Protein AF-C8P8J5-F1 (afdb_monomer_lite)

Foldseek 3Di:
DDPDDQADPVQRHGDDQPDQADPPPGDGDPDDDHDPDDDDDDDDDDPPVVVVVVVVVVVVVVVVPPDDDDDDDYDDDDDDDDDDDDDDDDDDDDDDDDDDDLDQDDPPPDPLLLVLLVLVLCCVVVPPPSVPDDDLAKEKDFPPPPPQVLQVCCPVVQVATKIWIDHPPDPDDDTWIWHAHSVQKIWGWDCDRDSVVGIGTGDIGHSRVSSVVCSVVVNSVSSVSSSVNYHD

Sequence (232 aa):
MVGPVKFCPNCGAKRRPGSRICAKCGYQFKNYKPAPAAKKSGKKKAMAIVIAVIAVCGLTFAFIKHHQDSSNPAIATSSSSQSTGNSDTDSSATPSANTSATAKLSPGESPKLDAASVIEYARTTGLAGWSSLSGTDFVVGIGKAAGDPTLGKLSDEGQGTAYKVAAASQTGPTPLVYTLDSDGTVNIYRISGDASAGVTPLKRIPKTAIANYLNQHGDADKVRQIGIKLEE

Structure (mmCIF, N/CA/C/O backbone):
data_AF-C8P8J5-F1
#
_entry.id   AF-C8P8J5-F1
#
loop_
_atom_site.group_PDB
_atom_site.id
_atom_site.type_symbol
_atom_site.label_atom_id
_atom_site.label_alt_id
_atom_site.label_comp_id
_atom_site.label_asym_id
_atom_site.label_entity_id
_atom_site.label_seq_id
_atom_site.pdbx_PDB_ins_code
_atom_site.Cartn_x
_atom_site.Cartn_y
_atom_site.Cartn_z
_atom_site.occupancy
_atom_site.B_iso_or_equiv
_atom_site.auth_seq_id
_atom_site.auth_comp_id
_atom_site.auth_asym_id
_atom_site.auth_atom_id
_atom_site.pdbx_PDB_model_num
ATOM 1 N N . MET A 1 1 ? -4.233 9.102 -31.289 1.00 29.75 1 MET A N 1
ATOM 2 C CA . MET A 1 1 ? -4.563 7.703 -31.650 1.00 29.75 1 MET A CA 1
ATOM 3 C C . MET A 1 1 ? -4.424 6.855 -30.392 1.00 29.75 1 MET A C 1
ATOM 5 O O . MET A 1 1 ? -3.338 6.816 -29.835 1.00 29.75 1 MET A O 1
ATOM 9 N N . VAL A 1 2 ? -5.513 6.272 -29.882 1.00 41.25 2 VAL A N 1
ATOM 10 C CA . VAL A 1 2 ? -5.505 5.493 -28.628 1.00 41.25 2 VAL A CA 1
ATOM 11 C C . VAL A 1 2 ? -5.092 4.057 -28.954 1.00 41.25 2 VAL A C 1
ATOM 13 O O . VAL A 1 2 ? -5.736 3.407 -29.777 1.00 41.25 2 VAL A O 1
ATOM 16 N N . GLY A 1 3 ? -3.988 3.582 -28.372 1.00 47.59 3 GLY A N 1
ATOM 17 C CA . GLY A 1 3 ? -3.480 2.224 -28.588 1.00 47.59 3 GLY A CA 1
ATOM 18 C C . GLY A 1 3 ? -4.475 1.135 -28.151 1.00 47.59 3 GLY A C 1
ATOM 19 O O . GLY A 1 3 ? -5.443 1.421 -27.442 1.00 47.59 3 GLY A O 1
ATOM 20 N N . PRO A 1 4 ? -4.277 -0.132 -28.562 1.00 58.59 4 PRO A N 1
ATOM 21 C CA . PRO A 1 4 ? -5.190 -1.217 -28.222 1.00 58.59 4 PRO A CA 1
ATOM 22 C C . PRO A 1 4 ? -5.240 -1.422 -26.702 1.00 58.59 4 PRO A C 1
ATOM 24 O O . PRO A 1 4 ? -4.308 -1.953 -26.099 1.00 58.59 4 PRO A O 1
ATOM 27 N N . VAL A 1 5 ? -6.353 -1.014 -26.087 1.00 62.19 5 VAL A N 1
ATOM 28 C CA . VAL A 1 5 ? -6.603 -1.198 -24.653 1.00 62.19 5 VAL A CA 1
ATOM 29 C C . VAL A 1 5 ? -6.608 -2.693 -24.311 1.00 62.19 5 VAL A C 1
ATOM 31 O O . VAL A 1 5 ? -7.421 -3.470 -24.826 1.00 62.19 5 VAL A O 1
ATOM 34 N N . LYS A 1 6 ? -5.648 -3.112 -23.472 1.00 76.25 6 LYS A N 1
ATOM 35 C CA . LYS A 1 6 ? -5.487 -4.505 -23.009 1.00 76.25 6 LYS A CA 1
ATOM 36 C C . LYS A 1 6 ? -6.504 -4.898 -21.928 1.00 76.25 6 LYS A C 1
ATOM 38 O O . LYS A 1 6 ? -6.698 -6.088 -21.686 1.00 76.25 6 LYS A O 1
ATOM 43 N N . PHE A 1 7 ? -7.172 -3.924 -21.316 1.00 83.31 7 PHE A N 1
ATOM 44 C CA . PHE A 1 7 ? -8.135 -4.109 -20.230 1.00 83.31 7 PHE A CA 1
ATOM 45 C C . PHE A 1 7 ? -9.449 -3.383 -20.536 1.00 83.31 7 PHE A C 1
ATOM 47 O O . PHE A 1 7 ? -9.484 -2.429 -21.313 1.00 83.31 7 PHE A O 1
ATOM 54 N N . CYS A 1 8 ? -10.547 -3.881 -19.969 1.00 84.38 8 CYS A N 1
ATOM 55 C CA . CYS A 1 8 ? -11.876 -3.315 -20.143 1.00 84.38 8 CYS A CA 1
ATOM 56 C C . CYS A 1 8 ? -12.004 -1.996 -19.364 1.00 84.38 8 CYS A C 1
ATOM 58 O O . CYS A 1 8 ? -11.880 -2.031 -18.143 1.00 84.38 8 CYS A O 1
ATOM 60 N N . PRO A 1 9 ? -12.340 -0.862 -20.005 1.00 81.44 9 PRO A N 1
ATOM 61 C CA . PRO A 1 9 ? -12.433 0.427 -19.316 1.00 81.44 9 PRO A CA 1
ATOM 62 C C . PRO A 1 9 ? -13.588 0.480 -18.309 1.00 81.44 9 PRO A C 1
ATOM 64 O O . PRO A 1 9 ? -13.550 1.273 -17.384 1.00 81.44 9 PRO A O 1
ATOM 67 N N . ASN A 1 10 ? -14.599 -0.379 -18.471 1.00 80.06 10 ASN A N 1
ATOM 68 C CA . ASN A 1 10 ? -15.775 -0.389 -17.602 1.00 80.06 10 ASN A CA 1
ATOM 69 C C . ASN A 1 10 ? -15.631 -1.266 -16.344 1.00 80.06 10 ASN A C 1
ATOM 71 O O . ASN A 1 10 ? -16.394 -1.116 -15.406 1.00 80.06 10 ASN A O 1
ATOM 75 N N . CYS A 1 11 ? -14.720 -2.246 -16.327 1.00 81.69 11 CYS A N 1
ATOM 76 C CA . CYS A 1 11 ? -14.611 -3.174 -15.183 1.00 81.69 11 CYS A CA 1
ATOM 77 C C . CYS A 1 11 ? -13.186 -3.637 -14.867 1.00 81.69 11 CYS A C 1
ATOM 79 O O . CYS A 1 11 ? -13.002 -4.544 -14.063 1.00 81.69 11 CYS A O 1
ATOM 81 N N . GLY A 1 12 ? -12.173 -3.120 -15.565 1.00 82.12 12 GLY A N 1
ATOM 82 C CA . GLY A 1 12 ? -10.772 -3.505 -15.378 1.00 82.12 12 GLY A CA 1
ATOM 83 C C . GLY A 1 12 ? -10.404 -4.910 -15.868 1.00 82.12 12 GLY A C 1
ATOM 84 O O . GLY A 1 12 ? -9.224 -5.229 -15.965 1.00 82.12 12 GLY A O 1
ATOM 85 N N . ALA A 1 13 ? -11.369 -5.759 -16.242 1.00 83.19 13 ALA A N 1
ATOM 86 C CA . ALA A 1 13 ? -11.078 -7.128 -16.660 1.00 83.19 13 ALA A CA 1
ATOM 87 C C . ALA A 1 13 ? -10.163 -7.186 -17.893 1.00 83.19 13 ALA A C 1
ATOM 89 O O . ALA A 1 13 ? -10.350 -6.452 -18.869 1.00 83.19 13 ALA A O 1
ATOM 90 N N . LYS A 1 14 ? -9.200 -8.114 -17.880 1.00 84.00 14 LYS A N 1
ATOM 91 C CA . LYS A 1 14 ? -8.294 -8.347 -19.010 1.00 84.00 14 LYS A CA 1
ATOM 92 C C . LYS A 1 14 ? -9.084 -8.697 -20.268 1.00 84.00 14 LYS A C 1
ATOM 94 O O . LYS A 1 14 ? -9.884 -9.635 -20.285 1.00 84.00 14 LYS A O 1
ATOM 99 N N . ARG A 1 15 ? -8.837 -7.953 -21.344 1.00 84.06 15 ARG A N 1
ATOM 100 C CA . ARG A 1 15 ? -9.497 -8.164 -22.629 1.00 84.06 15 ARG A CA 1
ATOM 101 C C . ARG A 1 15 ? -8.927 -9.418 -23.287 1.00 84.06 15 ARG A C 1
ATOM 103 O O . ARG A 1 15 ? -7.713 -9.556 -23.438 1.00 84.06 15 ARG A O 1
ATOM 110 N N . ARG A 1 16 ? -9.801 -10.324 -23.736 1.00 78.81 16 ARG A N 1
ATOM 111 C CA . ARG A 1 16 ? -9.377 -11.434 -24.602 1.00 78.81 16 ARG A CA 1
ATOM 112 C C . ARG A 1 16 ? -8.900 -10.851 -25.940 1.00 78.81 16 ARG A C 1
ATOM 114 O O . ARG A 1 16 ? -9.647 -10.050 -26.516 1.00 78.81 16 ARG A O 1
ATOM 121 N N . PRO A 1 17 ? -7.708 -11.210 -26.451 1.00 77.31 17 PRO A N 1
ATOM 122 C CA . PRO A 1 17 ? -7.258 -10.761 -27.767 1.00 77.31 17 PRO A CA 1
ATOM 123 C C . PRO A 1 17 ? -8.342 -11.036 -28.819 1.00 77.31 17 PRO A C 1
ATOM 125 O O . PRO A 1 17 ? -8.874 -12.139 -28.870 1.00 77.31 17 PRO A O 1
ATOM 128 N N . GLY A 1 18 ? -8.741 -10.025 -29.595 1.00 73.00 18 GLY A N 1
ATOM 129 C CA . GLY A 1 18 ? -9.809 -10.169 -30.597 1.00 73.00 18 GLY A CA 1
ATOM 130 C C . GLY A 1 18 ? -11.249 -9.987 -30.103 1.00 73.00 18 GLY A C 1
ATOM 131 O O . GLY A 1 18 ? -12.146 -9.851 -30.929 1.00 73.00 18 GLY A O 1
ATOM 132 N N . SER A 1 19 ? -11.510 -9.930 -28.791 1.00 78.50 19 SER A N 1
ATOM 133 C CA . SER A 1 19 ? -12.889 -9.812 -28.282 1.00 78.50 19 SER A CA 1
ATOM 134 C C . SER A 1 19 ? -13.500 -8.430 -28.537 1.00 78.50 19 SER A C 1
ATOM 136 O O . SER A 1 19 ? -12.882 -7.405 -28.240 1.00 78.50 19 SER A O 1
ATOM 138 N N . ARG A 1 20 ? -14.727 -8.395 -29.076 1.00 85.06 20 ARG A N 1
ATOM 139 C CA . ARG A 1 20 ? -15.529 -7.165 -29.259 1.00 85.06 20 ARG A CA 1
ATOM 140 C C . ARG A 1 20 ? -16.322 -6.777 -28.011 1.00 85.06 20 ARG A C 1
ATOM 142 O O . ARG A 1 20 ? -16.718 -5.625 -27.889 1.00 85.06 20 ARG A O 1
ATOM 149 N N . ILE A 1 21 ? -16.510 -7.716 -27.086 1.00 89.12 21 ILE A N 1
ATOM 150 C CA . ILE A 1 21 ? -17.306 -7.543 -25.870 1.00 89.12 21 ILE A CA 1
ATOM 151 C C . ILE A 1 21 ? -16.519 -8.088 -24.675 1.00 89.12 21 ILE A C 1
ATOM 153 O O . ILE A 1 21 ? -15.827 -9.104 -24.788 1.00 89.12 21 ILE A O 1
ATOM 157 N N . CYS A 1 22 ? -16.592 -7.407 -23.536 1.00 87.62 22 CYS A N 1
ATOM 158 C CA . CYS A 1 22 ? -15.983 -7.861 -22.296 1.00 87.62 22 CYS A CA 1
ATOM 159 C C . CYS A 1 22 ? -16.753 -9.053 -21.709 1.00 87.62 22 CYS A C 1
ATOM 161 O O . CYS A 1 22 ? -17.936 -8.940 -21.403 1.00 87.62 22 CYS A O 1
ATOM 163 N N . ALA A 1 23 ? -16.061 -10.168 -21.466 1.00 87.56 23 ALA A N 1
ATOM 164 C CA . ALA A 1 23 ? -16.651 -11.388 -20.903 1.00 87.56 23 ALA A CA 1
ATOM 165 C C . ALA A 1 23 ? -17.064 -11.269 -19.422 1.00 87.56 23 ALA A C 1
ATOM 167 O O . ALA A 1 23 ? -17.677 -12.186 -18.890 1.00 87.56 23 ALA A O 1
ATOM 168 N N . LYS A 1 24 ? -16.683 -10.177 -18.746 1.00 88.44 24 LYS A N 1
ATOM 169 C CA . LYS A 1 24 ? -17.000 -9.932 -17.332 1.00 88.44 24 LYS A CA 1
ATOM 170 C C . LYS A 1 24 ? -18.186 -8.991 -17.131 1.00 88.44 24 LYS A C 1
ATOM 172 O O . LYS A 1 24 ? -18.983 -9.244 -16.244 1.00 88.44 24 LYS A O 1
ATOM 177 N N . CYS A 1 25 ? -18.301 -7.925 -17.927 1.00 88.81 25 CYS A N 1
ATOM 178 C CA . CYS A 1 25 ? -19.332 -6.895 -17.723 1.00 88.81 25 CYS A CA 1
ATOM 179 C C . CYS A 1 25 ? -20.149 -6.537 -18.974 1.00 88.81 25 CYS A C 1
ATOM 181 O O . CYS A 1 25 ? -20.926 -5.592 -18.938 1.00 88.81 25 CYS A O 1
ATOM 183 N N . GLY A 1 26 ? -19.938 -7.213 -20.109 1.00 88.88 26 GLY A N 1
ATOM 184 C CA . GLY A 1 26 ? -20.708 -6.961 -21.334 1.00 88.88 26 GLY A CA 1
ATOM 185 C C . GLY A 1 26 ? -20.354 -5.674 -22.093 1.00 88.88 26 GLY A C 1
ATOM 186 O O . GLY A 1 26 ? -20.985 -5.364 -23.099 1.00 88.88 26 GLY A O 1
ATOM 187 N N . TYR A 1 27 ? -19.329 -4.927 -21.667 1.00 87.25 27 TYR A N 1
ATOM 188 C CA . TYR A 1 27 ? -18.907 -3.696 -22.347 1.00 87.25 27 TYR A CA 1
ATOM 189 C C . TYR A 1 27 ? -18.462 -3.945 -23.799 1.00 87.25 27 TYR A C 1
ATOM 191 O O . TYR A 1 27 ? -17.629 -4.822 -24.041 1.00 87.25 27 TYR A O 1
ATOM 199 N N . GLN A 1 28 ? -18.965 -3.147 -24.749 1.00 90.31 28 GLN A N 1
ATOM 200 C CA . GLN A 1 28 ? -18.659 -3.270 -26.180 1.00 90.31 28 GLN A CA 1
ATOM 201 C C . GLN A 1 28 ? -17.523 -2.329 -26.616 1.00 90.31 28 GLN A C 1
ATOM 203 O O . GLN A 1 28 ? -17.614 -1.108 -26.493 1.00 90.31 28 GLN A O 1
ATOM 208 N N . PHE A 1 29 ? -16.459 -2.888 -27.190 1.00 84.88 29 PHE A N 1
ATOM 209 C CA . PHE A 1 29 ? -15.308 -2.132 -27.684 1.00 84.88 29 PHE A CA 1
ATOM 210 C C . PHE A 1 29 ? -15.598 -1.570 -29.087 1.00 84.88 29 PHE A C 1
ATOM 212 O O . PHE A 1 29 ? -15.416 -2.266 -30.084 1.00 84.88 29 PHE A O 1
ATOM 219 N N . LYS A 1 30 ? -16.028 -0.303 -29.175 1.00 71.94 30 LYS A N 1
ATOM 220 C CA . LYS A 1 30 ? -16.521 0.313 -30.426 1.00 71.94 30 LYS A CA 1
ATOM 221 C C . LYS A 1 30 ? -15.467 0.559 -31.528 1.00 71.94 30 LYS A C 1
ATOM 223 O O . LYS A 1 30 ? -15.856 0.817 -32.654 1.00 71.94 30 LYS A O 1
ATOM 228 N N . ASN A 1 31 ? -14.161 0.409 -31.263 1.00 64.94 31 ASN A N 1
ATOM 229 C CA . ASN A 1 31 ? -13.083 0.766 -32.211 1.00 64.94 31 ASN A CA 1
ATOM 230 C C . ASN A 1 31 ? -11.966 -0.294 -32.315 1.00 64.94 31 ASN A C 1
ATOM 232 O O . ASN A 1 31 ? -10.797 -0.012 -32.046 1.00 64.94 31 ASN A O 1
ATOM 236 N N . TYR A 1 32 ? -12.294 -1.539 -32.668 1.00 57.72 32 TYR A N 1
ATOM 237 C CA . TYR A 1 32 ? -11.271 -2.581 -32.822 1.00 57.72 32 TYR A CA 1
ATOM 238 C C . TYR A 1 32 ? -10.747 -2.698 -34.261 1.00 57.72 32 TYR A C 1
ATOM 240 O O . TYR A 1 32 ? -11.427 -3.256 -35.118 1.00 57.72 32 TYR A O 1
ATOM 248 N N . LYS A 1 33 ? -9.496 -2.273 -34.496 1.00 52.81 33 LYS A N 1
ATOM 249 C CA . LYS A 1 33 ? -8.665 -2.814 -35.586 1.00 52.81 33 LYS A CA 1
ATOM 250 C C . LYS A 1 33 ? -7.917 -4.050 -35.062 1.00 52.81 33 LYS A C 1
ATOM 252 O O . LYS A 1 33 ? -7.179 -3.914 -34.082 1.00 52.81 33 LYS A O 1
ATOM 257 N N . PRO A 1 34 ? -8.095 -5.246 -35.650 1.00 54.06 34 PRO A N 1
ATOM 258 C CA . PRO A 1 34 ? -7.318 -6.411 -35.255 1.00 54.06 34 PRO A CA 1
ATOM 259 C C . PRO A 1 34 ? -5.830 -6.186 -35.522 1.00 54.06 34 PRO A C 1
ATOM 261 O O . PRO A 1 34 ? -5.435 -5.844 -36.632 1.00 54.06 34 PRO A O 1
ATOM 264 N N . ALA A 1 35 ? -5.008 -6.360 -34.485 1.00 53.81 35 ALA A N 1
ATOM 265 C CA . ALA A 1 35 ? -3.560 -6.412 -34.640 1.00 53.81 35 ALA A CA 1
ATOM 266 C C . ALA A 1 35 ? -3.177 -7.756 -35.291 1.00 53.81 35 ALA A C 1
ATOM 268 O O . ALA A 1 35 ? -3.746 -8.785 -34.907 1.00 53.81 35 ALA A O 1
ATOM 269 N N . PRO A 1 36 ? -2.243 -7.771 -36.259 1.00 51.59 36 PRO A N 1
ATOM 270 C CA . PRO A 1 36 ? -1.846 -8.990 -36.953 1.00 51.59 36 PRO A CA 1
ATOM 271 C C . PRO A 1 36 ? -1.241 -10.002 -35.971 1.00 51.59 36 PRO A C 1
ATOM 273 O O . PRO A 1 36 ? -0.483 -9.647 -35.068 1.00 51.59 36 PRO A O 1
ATOM 276 N N . ALA A 1 37 ? -1.616 -11.271 -36.132 1.00 54.25 37 ALA A N 1
ATOM 277 C CA . ALA A 1 37 ? -1.217 -12.367 -35.258 1.00 54.25 37 ALA A CA 1
ATOM 278 C C . ALA A 1 37 ? 0.316 -12.511 -35.197 1.00 54.25 37 ALA A C 1
ATOM 280 O O . ALA A 1 37 ? 0.963 -12.845 -36.190 1.00 54.25 37 ALA A O 1
ATOM 281 N N . ALA A 1 38 ? 0.904 -12.281 -34.020 1.00 54.66 38 ALA A N 1
ATOM 282 C CA . ALA A 1 38 ? 2.328 -12.492 -33.790 1.00 54.66 38 ALA A CA 1
ATOM 283 C C . ALA A 1 38 ? 2.645 -13.999 -33.763 1.00 54.66 38 ALA A C 1
ATOM 285 O O . ALA A 1 38 ? 2.142 -14.746 -32.919 1.00 54.66 38 ALA A O 1
ATOM 286 N N . LYS A 1 39 ? 3.484 -14.441 -34.706 1.00 47.62 39 LYS A N 1
ATOM 287 C CA . LYS A 1 39 ? 4.015 -15.807 -34.793 1.00 47.62 39 LYS A CA 1
ATOM 288 C C . LYS A 1 39 ? 4.901 -16.108 -33.575 1.00 47.62 39 LYS A C 1
ATOM 290 O O . LYS A 1 39 ? 5.816 -15.350 -33.268 1.00 47.62 39 LYS A O 1
ATOM 295 N N . LYS A 1 40 ? 4.651 -17.241 -32.909 1.00 46.41 40 LYS A N 1
ATOM 296 C CA . LYS A 1 40 ? 5.518 -17.816 -31.865 1.00 46.41 40 LYS A CA 1
ATOM 297 C C . LYS A 1 40 ? 6.886 -18.176 -32.464 1.00 46.41 40 LYS A C 1
ATOM 299 O O . LYS A 1 40 ? 6.953 -19.076 -33.296 1.00 46.41 40 LYS A O 1
ATOM 304 N N . SER A 1 41 ? 7.962 -17.529 -32.020 1.00 45.69 41 SER A N 1
ATOM 305 C CA . SER A 1 41 ? 9.343 -17.971 -32.259 1.00 45.69 41 SER A CA 1
ATOM 306 C C . SER A 1 41 ? 9.804 -18.907 -31.129 1.00 45.69 41 SER A C 1
ATOM 308 O O . SER A 1 41 ? 9.427 -18.753 -29.967 1.00 45.69 41 SER A O 1
ATOM 310 N N . GLY A 1 42 ? 10.515 -19.973 -31.505 1.00 40.12 42 GLY A N 1
ATOM 311 C CA . GLY A 1 42 ? 10.677 -21.197 -30.720 1.00 40.12 42 GLY A CA 1
ATOM 312 C C . GLY A 1 42 ? 11.762 -21.184 -29.638 1.00 40.12 42 GLY A C 1
ATOM 313 O O . GLY A 1 42 ? 12.833 -20.604 -29.790 1.00 40.12 42 GLY A O 1
ATOM 314 N N . LYS A 1 43 ? 11.487 -21.937 -28.565 1.00 50.97 43 LYS A N 1
ATOM 315 C CA . LYS A 1 43 ? 12.446 -22.400 -27.552 1.00 50.97 43 LYS A CA 1
ATOM 316 C C . LYS A 1 43 ? 13.372 -23.463 -28.153 1.00 50.97 43 LYS A C 1
ATOM 318 O O . LYS A 1 43 ? 12.906 -24.560 -28.443 1.00 50.97 43 LYS A O 1
ATOM 323 N N . LYS A 1 44 ? 14.672 -23.182 -28.264 1.00 45.88 44 LYS A N 1
ATOM 324 C CA . LYS A 1 44 ? 15.730 -24.196 -28.441 1.00 45.88 44 LYS A CA 1
ATOM 325 C C . LYS A 1 44 ? 17.067 -23.707 -27.869 1.00 45.88 44 LYS A C 1
ATOM 327 O O . LYS A 1 44 ? 17.941 -23.428 -28.665 1.00 45.88 44 LYS A O 1
ATOM 332 N N . LYS A 1 45 ? 17.221 -23.577 -26.541 1.00 42.56 45 LYS A N 1
ATOM 333 C CA . LYS A 1 45 ? 18.506 -23.639 -25.783 1.00 42.56 45 LYS A CA 1
ATOM 334 C C . LYS A 1 45 ? 18.205 -23.765 -24.276 1.00 42.56 45 LYS A C 1
ATOM 336 O O . LYS A 1 45 ? 18.399 -22.829 -23.517 1.00 42.56 45 LYS A O 1
ATOM 341 N N . ALA A 1 46 ? 17.640 -24.895 -23.851 1.00 44.00 46 ALA A N 1
ATOM 342 C CA . ALA A 1 46 ? 17.438 -25.214 -22.428 1.00 44.00 46 ALA A CA 1
ATOM 343 C C . ALA A 1 46 ? 17.491 -26.735 -22.184 1.00 44.00 46 ALA A C 1
ATOM 345 O O . ALA A 1 46 ? 16.728 -27.281 -21.398 1.00 44.00 46 ALA A O 1
ATOM 346 N N . MET A 1 47 ? 18.365 -27.435 -22.912 1.00 47.19 47 MET A N 1
ATOM 347 C CA . MET A 1 47 ? 18.572 -28.883 -22.798 1.00 47.19 47 MET A CA 1
ATOM 348 C C . MET A 1 47 ? 20.079 -29.169 -22.805 1.00 47.19 47 MET A C 1
ATOM 350 O O . MET A 1 47 ? 20.609 -29.796 -23.708 1.00 47.19 47 MET A O 1
ATOM 354 N N . ALA A 1 48 ? 20.785 -28.589 -21.837 1.00 49.91 48 ALA A N 1
ATOM 355 C CA . ALA A 1 48 ? 22.197 -28.890 -21.573 1.00 49.91 48 ALA A CA 1
ATOM 356 C C . ALA A 1 48 ? 22.517 -28.835 -20.067 1.00 49.91 48 ALA A C 1
ATOM 358 O O . ALA A 1 48 ? 23.380 -29.560 -19.595 1.00 49.91 48 ALA A O 1
ATOM 359 N N . ILE A 1 49 ? 21.760 -28.053 -19.285 1.00 54.88 49 ILE A N 1
ATOM 360 C CA . ILE A 1 49 ? 21.996 -27.878 -17.841 1.00 54.88 49 ILE A CA 1
ATOM 361 C C . ILE A 1 49 ? 21.424 -29.042 -17.003 1.00 54.88 49 ILE A C 1
ATOM 363 O O . ILE A 1 49 ? 21.974 -29.377 -15.961 1.00 54.88 49 ILE A O 1
ATOM 367 N N . VAL A 1 50 ? 20.374 -29.728 -17.473 1.00 57.00 50 VAL A N 1
ATOM 368 C CA . VAL A 1 50 ? 19.717 -30.813 -16.710 1.00 57.00 50 VAL A CA 1
ATOM 369 C C . VAL A 1 50 ? 20.589 -32.075 -16.606 1.00 57.00 50 VAL A C 1
ATOM 371 O O . VAL A 1 50 ? 20.561 -32.751 -15.584 1.00 57.00 50 VAL A O 1
ATOM 374 N N . ILE A 1 51 ? 21.422 -32.368 -17.612 1.00 59.41 51 ILE A N 1
ATOM 375 C CA . ILE A 1 51 ? 22.280 -33.568 -17.616 1.00 59.41 51 ILE A CA 1
ATOM 376 C C . ILE A 1 51 ? 23.453 -33.416 -16.630 1.00 59.41 51 ILE A C 1
ATOM 378 O O . ILE A 1 51 ? 23.816 -34.377 -15.955 1.00 59.41 51 ILE A O 1
ATOM 382 N N . ALA A 1 52 ? 23.991 -32.202 -16.467 1.00 59.06 52 ALA A N 1
ATOM 383 C CA . ALA A 1 52 ? 25.082 -31.937 -15.527 1.00 59.06 52 ALA A CA 1
ATOM 384 C C . ALA A 1 52 ? 24.637 -32.037 -14.053 1.00 59.06 52 ALA A C 1
ATOM 386 O O . ALA A 1 52 ? 25.383 -32.543 -13.220 1.00 59.06 52 ALA A O 1
ATOM 387 N N . VAL A 1 53 ? 23.405 -31.624 -13.730 1.00 62.00 53 VAL A N 1
ATOM 388 C CA . VAL A 1 53 ? 22.868 -31.712 -12.358 1.00 62.00 53 VAL A CA 1
ATOM 389 C C . VAL A 1 53 ? 22.593 -33.166 -11.951 1.00 62.00 53 VAL A C 1
ATOM 391 O O . VAL A 1 53 ? 22.878 -33.548 -10.820 1.00 62.00 53 VAL A O 1
ATOM 394 N N . ILE A 1 54 ? 22.119 -34.011 -12.874 1.00 64.00 54 ILE A N 1
ATOM 395 C CA . ILE A 1 54 ? 21.835 -35.428 -12.585 1.00 64.00 54 ILE A CA 1
ATOM 396 C C . ILE A 1 54 ? 23.126 -36.217 -12.302 1.00 64.00 54 ILE A C 1
ATOM 398 O O . ILE A 1 54 ? 23.136 -37.056 -11.403 1.00 64.00 54 ILE A O 1
ATOM 402 N N . ALA A 1 55 ? 24.230 -35.916 -12.994 1.00 62.97 55 ALA A N 1
ATOM 403 C CA . ALA A 1 55 ? 25.520 -36.569 -12.745 1.00 62.97 55 ALA A CA 1
ATOM 404 C C . ALA A 1 55 ? 26.111 -36.213 -11.366 1.00 62.97 55 ALA A C 1
ATOM 406 O O . ALA A 1 55 ? 26.669 -37.076 -10.691 1.00 62.97 55 ALA A O 1
ATOM 407 N N . VAL A 1 56 ? 25.936 -34.965 -10.913 1.00 61.50 56 VAL A N 1
ATOM 408 C CA . VAL A 1 56 ? 26.413 -34.520 -9.592 1.00 61.50 56 VAL A CA 1
ATOM 409 C C . VAL A 1 56 ? 25.529 -35.067 -8.462 1.00 61.50 56 VAL A C 1
ATOM 411 O O . VAL A 1 56 ? 26.053 -35.503 -7.440 1.00 61.50 56 VAL A O 1
ATOM 414 N N . CYS A 1 57 ? 24.206 -35.139 -8.649 1.00 60.03 57 CYS A N 1
ATOM 415 C CA . CYS A 1 57 ? 23.301 -35.748 -7.664 1.00 60.03 57 CYS A CA 1
ATOM 416 C C . CYS A 1 57 ? 23.436 -37.281 -7.570 1.00 60.03 57 CYS A C 1
ATOM 418 O O . CYS A 1 57 ? 23.226 -37.844 -6.498 1.00 60.03 57 CYS A O 1
ATOM 420 N N . GLY A 1 58 ? 23.810 -37.968 -8.655 1.00 58.59 58 GLY A N 1
ATOM 421 C CA . GLY A 1 58 ? 24.044 -39.418 -8.636 1.00 58.59 58 GLY A CA 1
ATOM 422 C C . GLY A 1 58 ? 25.228 -39.832 -7.753 1.00 58.59 58 GLY A C 1
ATOM 423 O O . GLY A 1 58 ? 25.177 -40.878 -7.108 1.00 58.59 58 GLY A O 1
ATOM 424 N N . LEU A 1 59 ? 26.263 -38.989 -7.662 1.00 53.50 59 LEU A N 1
ATOM 425 C CA . LEU A 1 59 ? 27.452 -39.261 -6.846 1.00 53.50 59 LEU A CA 1
ATOM 426 C C . LEU A 1 59 ? 27.235 -39.002 -5.346 1.00 53.50 59 LEU A C 1
ATOM 428 O O . LEU A 1 59 ? 27.869 -39.664 -4.528 1.00 53.50 59 LEU A O 1
ATOM 432 N N . THR A 1 60 ? 26.312 -38.117 -4.953 1.00 53.09 60 THR A N 1
ATOM 433 C CA . THR A 1 60 ? 25.997 -37.890 -3.528 1.00 53.09 60 THR A CA 1
ATOM 434 C C . THR A 1 60 ? 25.026 -38.927 -2.955 1.00 53.09 60 THR A C 1
ATOM 436 O O . THR A 1 60 ? 25.089 -39.228 -1.765 1.00 53.09 60 THR A O 1
ATOM 439 N N . PHE A 1 61 ? 24.177 -39.544 -3.786 1.00 51.94 61 PHE A N 1
ATOM 440 C CA . PHE A 1 61 ? 23.232 -40.578 -3.337 1.00 51.94 61 PHE A CA 1
ATOM 441 C C . PHE A 1 61 ? 23.895 -41.926 -3.002 1.00 51.94 61 PHE A C 1
ATOM 443 O O . PHE A 1 61 ? 23.369 -42.681 -2.185 1.00 51.94 61 PHE A O 1
ATOM 450 N N . ALA A 1 62 ? 25.062 -42.227 -3.582 1.00 53.06 62 ALA A N 1
ATOM 451 C CA . ALA A 1 62 ? 25.778 -43.478 -3.325 1.00 53.06 62 ALA A CA 1
ATOM 452 C C . ALA A 1 62 ? 26.473 -43.522 -1.947 1.00 53.06 62 ALA A C 1
ATOM 454 O O . ALA A 1 62 ? 26.755 -44.609 -1.450 1.00 53.06 62 ALA A O 1
ATOM 455 N N . PHE A 1 63 ? 26.705 -42.372 -1.299 1.00 51.53 63 PHE A N 1
ATOM 456 C CA . PHE A 1 63 ? 27.440 -42.307 -0.026 1.00 51.53 63 PHE A CA 1
ATOM 457 C C . PHE A 1 63 ? 26.542 -42.359 1.227 1.00 51.53 63 PHE A C 1
ATOM 459 O O . PHE A 1 63 ? 27.026 -42.613 2.324 1.00 51.53 63 PHE A O 1
ATOM 466 N N . ILE A 1 64 ? 25.222 -42.177 1.092 1.00 55.03 64 ILE A N 1
ATOM 467 C CA . ILE A 1 64 ? 24.277 -42.175 2.233 1.00 55.03 64 ILE A CA 1
ATOM 468 C C . ILE A 1 64 ? 23.762 -43.596 2.552 1.00 55.03 64 ILE A C 1
ATOM 470 O O . ILE A 1 64 ? 23.102 -43.822 3.564 1.00 55.03 64 ILE A O 1
ATOM 474 N N . LYS A 1 65 ? 24.103 -44.603 1.736 1.00 49.72 65 LYS A N 1
ATOM 475 C CA . LYS A 1 65 ? 23.564 -45.965 1.868 1.00 49.72 65 LYS A CA 1
ATOM 476 C C . LYS A 1 65 ? 24.344 -46.907 2.802 1.00 49.72 65 LYS A C 1
ATOM 478 O O . LYS A 1 65 ? 24.260 -48.117 2.612 1.00 49.72 65 LYS A O 1
ATOM 483 N N . HIS A 1 66 ? 25.073 -46.386 3.797 1.00 50.66 66 HIS A N 1
ATOM 484 C CA . HIS A 1 66 ? 25.852 -47.228 4.724 1.00 50.66 66 HIS A CA 1
ATOM 485 C C . HIS A 1 66 ? 25.612 -47.013 6.232 1.00 50.66 66 HIS A C 1
ATOM 487 O O . HIS A 1 66 ? 26.327 -47.595 7.040 1.00 50.66 66 HIS A O 1
ATOM 493 N N . HIS A 1 67 ? 24.583 -46.271 6.654 1.00 53.28 67 HIS A N 1
ATOM 494 C C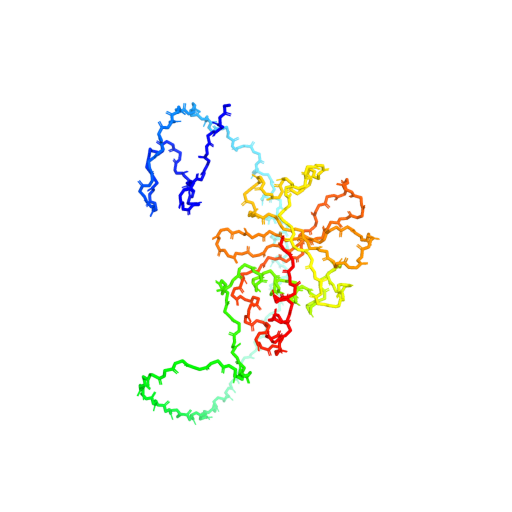A . HIS A 1 67 ? 24.193 -46.257 8.072 1.00 53.28 67 HIS A CA 1
ATOM 495 C C . HIS A 1 67 ? 22.671 -46.236 8.244 1.00 53.28 67 HIS A C 1
ATOM 497 O O . HIS A 1 67 ? 22.055 -45.180 8.364 1.00 53.28 67 HIS A O 1
ATOM 503 N N . GLN A 1 68 ? 22.067 -47.423 8.268 1.00 49.78 68 GLN A N 1
ATOM 504 C CA . GLN A 1 68 ? 20.765 -47.649 8.889 1.00 49.78 68 GLN A CA 1
ATOM 505 C C . GLN A 1 68 ? 20.845 -48.943 9.689 1.00 49.78 68 GLN A C 1
ATOM 507 O O . GLN A 1 68 ? 20.792 -50.020 9.109 1.00 49.78 68 GLN A O 1
ATOM 512 N N . ASP A 1 69 ? 20.931 -48.801 11.008 1.00 40.50 69 ASP A N 1
ATOM 513 C CA . ASP A 1 69 ? 20.411 -49.799 11.928 1.00 40.50 69 ASP A CA 1
ATOM 514 C C . ASP A 1 69 ? 19.323 -49.157 12.798 1.00 40.50 69 ASP A C 1
ATOM 516 O O . ASP A 1 69 ? 19.418 -48.010 13.238 1.00 40.50 69 ASP A O 1
ATOM 520 N N . SER A 1 70 ? 18.254 -49.935 12.923 1.00 49.28 70 SER A N 1
ATOM 521 C CA . SER A 1 70 ? 16.927 -49.719 13.509 1.00 49.28 70 SER A CA 1
ATOM 522 C C . SER A 1 70 ? 16.947 -49.229 14.969 1.00 49.28 70 SER A C 1
ATOM 524 O O . SER A 1 70 ? 17.855 -49.561 15.722 1.00 49.28 70 SER A O 1
ATOM 526 N N . SER A 1 71 ? 15.937 -48.513 15.486 1.00 46.50 71 SER A N 1
ATOM 527 C CA . S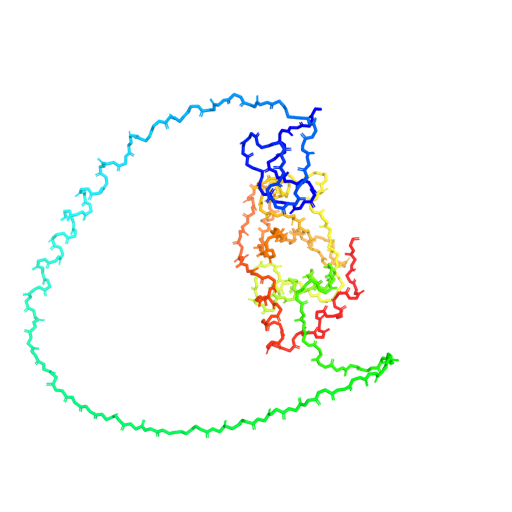ER A 1 71 ? 14.694 -49.129 15.995 1.00 46.50 71 SER A CA 1
ATOM 528 C C . SER A 1 71 ? 13.670 -48.089 16.523 1.00 46.50 71 SER A C 1
ATOM 530 O O . SER A 1 71 ? 14.029 -47.079 17.118 1.00 46.50 71 SER A O 1
ATOM 532 N N . ASN A 1 72 ? 12.379 -48.370 16.298 1.00 49.38 72 ASN A N 1
ATOM 533 C CA . ASN A 1 72 ? 11.170 -47.863 16.999 1.00 49.38 72 ASN A CA 1
ATOM 534 C C . ASN A 1 72 ? 10.832 -48.891 18.139 1.00 49.38 72 ASN A C 1
ATOM 536 O O . ASN A 1 72 ? 11.427 -49.970 18.049 1.00 49.38 72 ASN A O 1
ATOM 540 N N . PRO A 1 73 ? 9.885 -48.734 19.118 1.00 56.44 73 PRO A N 1
ATOM 541 C CA . PRO A 1 73 ? 8.705 -47.851 19.126 1.00 56.44 73 PRO A CA 1
ATOM 542 C C . PRO A 1 73 ? 8.152 -47.285 20.472 1.00 56.44 73 PRO A C 1
ATOM 544 O O . PRO A 1 73 ? 8.598 -47.635 21.557 1.00 56.44 73 PRO A O 1
ATOM 547 N N . ALA A 1 74 ? 7.074 -46.484 20.330 1.00 42.78 74 ALA A N 1
ATOM 548 C CA . ALA A 1 74 ? 5.774 -46.576 21.042 1.00 42.78 74 ALA A CA 1
ATOM 549 C C . ALA A 1 74 ? 5.342 -45.550 22.142 1.00 42.78 74 ALA A C 1
ATOM 551 O O . ALA A 1 74 ? 5.860 -45.537 23.248 1.00 42.78 74 ALA A O 1
ATOM 552 N N . ILE A 1 75 ? 4.213 -44.874 21.820 1.00 42.91 75 ILE A N 1
ATOM 553 C CA . ILE A 1 75 ? 2.968 -44.605 22.604 1.00 42.91 75 ILE A CA 1
ATOM 554 C C . ILE A 1 75 ? 2.895 -43.451 23.638 1.00 42.91 75 ILE A C 1
ATOM 556 O O . ILE A 1 75 ? 3.570 -43.469 24.656 1.00 42.91 75 ILE A O 1
ATOM 560 N N . ALA A 1 76 ? 1.924 -42.538 23.417 1.00 38.84 76 ALA A N 1
ATOM 561 C CA . ALA A 1 76 ? 0.747 -42.202 24.272 1.00 38.84 76 ALA A CA 1
ATOM 562 C C . ALA A 1 76 ? 0.098 -40.892 23.743 1.00 38.84 76 ALA A C 1
ATOM 564 O O . ALA A 1 76 ? 0.753 -39.860 23.692 1.00 38.84 76 ALA A O 1
ATOM 565 N N . THR A 1 77 ? -1.071 -40.889 23.087 1.00 46.69 77 THR A N 1
ATOM 566 C CA . THR A 1 77 ? -2.451 -40.803 23.631 1.00 46.69 77 THR A CA 1
ATOM 567 C C . THR A 1 77 ? -2.622 -39.926 24.876 1.00 46.69 77 THR A C 1
ATOM 569 O O . THR A 1 77 ? -2.250 -40.336 25.970 1.00 46.69 77 THR A O 1
ATOM 572 N N . SER A 1 78 ? -3.293 -38.778 24.714 1.00 43.50 78 SER A N 1
ATOM 573 C CA . SER A 1 78 ? -4.180 -38.148 25.711 1.00 43.50 78 SER A CA 1
ATOM 574 C C . SER A 1 78 ? -5.112 -37.135 25.028 1.00 43.50 78 SER A C 1
ATOM 576 O O . SER A 1 78 ? -4.726 -36.465 24.073 1.00 43.50 78 SER A O 1
ATOM 578 N N . SER A 1 79 ? -6.357 -37.090 25.497 1.00 46.81 79 SER A N 1
ATOM 579 C CA . SER A 1 79 ? -7.533 -36.424 24.916 1.00 46.81 79 SER A CA 1
ATOM 580 C C . SER A 1 79 ? -8.019 -35.226 25.757 1.00 46.81 79 SER A C 1
ATOM 582 O O . SER A 1 79 ? -7.591 -35.074 26.897 1.00 46.81 79 SER A O 1
ATOM 584 N N . SER A 1 80 ? -9.032 -34.512 25.223 1.00 44.16 80 SER A N 1
ATOM 585 C CA . SER A 1 80 ? -10.023 -33.596 25.867 1.00 44.16 80 SER A CA 1
ATOM 586 C C . SER A 1 80 ? -9.540 -32.166 26.213 1.00 44.16 80 SER A C 1
ATOM 588 O O . SER A 1 80 ? -8.372 -31.998 26.530 1.00 44.16 80 SER A O 1
ATOM 590 N N . SER A 1 81 ? -10.299 -31.056 26.094 1.00 41.56 81 SER A N 1
ATOM 591 C CA . SER A 1 81 ? -11.760 -30.742 26.096 1.00 41.56 81 S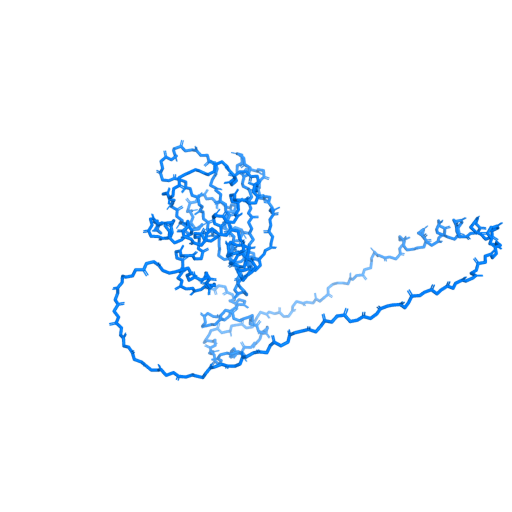ER A CA 1
ATOM 592 C C . SER A 1 81 ? -11.978 -29.389 25.357 1.00 41.56 81 SER A C 1
ATOM 594 O O . SER A 1 81 ? -11.083 -28.554 25.396 1.00 41.56 81 SER A O 1
ATOM 596 N N . GLN A 1 82 ? -12.980 -29.121 24.505 1.00 41.44 82 GLN A N 1
ATOM 597 C CA . GLN A 1 82 ? -14.430 -28.868 24.677 1.00 41.44 82 GLN A CA 1
ATOM 598 C C . GLN A 1 82 ? -14.841 -27.634 25.520 1.00 41.44 82 GLN A C 1
ATOM 600 O O . GLN A 1 82 ? -14.670 -27.641 26.732 1.00 41.44 82 GLN A O 1
ATOM 605 N N . SER A 1 83 ? -15.495 -26.659 24.860 1.00 36.97 83 SER A N 1
ATOM 606 C CA . SER A 1 83 ? -16.538 -25.739 25.387 1.00 36.97 83 SER A CA 1
ATOM 607 C C . SER A 1 83 ? -17.112 -24.900 24.216 1.00 36.97 83 SER A C 1
ATOM 609 O O . SER A 1 83 ? -16.350 -24.205 23.549 1.00 36.97 83 SER A O 1
ATOM 611 N N . THR A 1 84 ? -18.334 -25.186 23.724 1.00 32.84 84 THR A N 1
ATOM 612 C CA . THR A 1 84 ? -19.614 -24.448 23.971 1.00 32.84 84 THR A CA 1
ATOM 613 C C . THR A 1 84 ? -19.529 -22.965 23.570 1.00 32.84 84 THR A C 1
ATOM 615 O O . THR A 1 84 ? -18.743 -22.233 24.148 1.00 32.84 84 THR A O 1
ATOM 618 N N . GLY A 1 85 ? -20.214 -22.446 22.547 1.00 40.16 85 GLY A N 1
ATOM 619 C CA . GLY A 1 85 ? -21.650 -22.525 22.275 1.00 40.16 85 GLY A CA 1
ATOM 620 C C . GLY A 1 85 ? -22.323 -21.268 22.840 1.00 40.16 85 GLY A C 1
ATOM 621 O O . GLY A 1 85 ? -22.359 -21.142 24.054 1.00 40.16 85 GLY A O 1
ATOM 622 N N . ASN A 1 86 ? -22.770 -20.346 21.975 1.00 38.50 86 ASN A N 1
ATOM 623 C CA . ASN A 1 86 ? -24.035 -19.610 22.107 1.00 38.50 86 ASN A CA 1
ATOM 624 C C . ASN A 1 86 ? -24.309 -18.754 20.857 1.00 38.50 86 ASN A C 1
ATOM 626 O O . ASN A 1 86 ? -23.444 -18.031 20.362 1.00 38.50 86 ASN A O 1
ATOM 630 N N . SER A 1 87 ? -25.537 -18.887 20.371 1.00 45.72 87 SER A N 1
ATOM 631 C CA . SER A 1 87 ? -26.198 -18.053 19.372 1.00 45.72 87 SER A CA 1
ATOM 632 C C . SER A 1 87 ? -26.968 -16.964 20.109 1.00 45.72 87 SER A C 1
ATOM 634 O O . SER A 1 87 ? -27.542 -17.280 21.143 1.00 45.72 87 SER A O 1
ATOM 636 N N . ASP A 1 88 ? -27.069 -15.760 19.550 1.00 35.66 88 ASP A N 1
ATOM 637 C CA . ASP A 1 88 ? -28.221 -14.892 19.797 1.00 35.66 88 ASP A CA 1
ATOM 638 C C . ASP A 1 88 ? -28.533 -14.032 18.572 1.00 35.66 88 ASP A C 1
ATOM 640 O O . ASP A 1 88 ? -27.674 -13.683 17.760 1.00 35.66 88 ASP A O 1
ATOM 644 N N . THR A 1 89 ? -29.829 -13.794 18.448 1.00 38.81 89 THR A N 1
ATOM 645 C CA . THR A 1 89 ? -30.602 -13.456 17.260 1.00 38.81 89 THR A CA 1
ATOM 646 C C . THR A 1 89 ? -31.017 -11.981 17.315 1.00 38.81 89 THR A C 1
ATOM 648 O O . THR A 1 89 ? -31.423 -11.507 18.366 1.00 38.81 89 THR A O 1
ATOM 651 N N . ASP A 1 90 ? -30.902 -11.298 16.173 1.00 36.62 90 ASP A N 1
ATOM 652 C CA . ASP A 1 90 ? -31.787 -10.266 15.586 1.00 36.62 90 ASP A CA 1
ATOM 653 C C . ASP A 1 90 ? -32.467 -9.179 16.463 1.00 36.62 90 ASP A C 1
ATOM 655 O O . ASP A 1 90 ? -33.274 -9.493 17.335 1.00 36.62 90 ASP A O 1
ATOM 659 N N . SER A 1 91 ? -32.264 -7.890 16.119 1.00 43.19 91 SER A N 1
ATOM 660 C CA . SER A 1 91 ? -33.335 -6.893 15.832 1.00 43.19 91 SER A CA 1
ATOM 661 C C . SER A 1 91 ? -32.854 -5.421 15.807 1.00 43.19 91 SER A C 1
ATOM 663 O O . SER A 1 91 ? -32.428 -4.869 16.814 1.00 43.19 91 SER A O 1
ATOM 665 N N . SER A 1 92 ? -32.996 -4.800 14.629 1.00 41.25 92 SER A N 1
ATOM 666 C CA . SER A 1 92 ? -33.608 -3.492 14.275 1.00 41.25 92 SER A CA 1
ATOM 667 C C . SER A 1 92 ? -33.455 -2.176 15.092 1.00 41.25 92 SER A C 1
ATOM 669 O O . SER A 1 92 ? -33.821 -2.104 16.257 1.00 41.25 92 SER A O 1
ATOM 671 N N . ALA A 1 93 ? -33.173 -1.097 14.318 1.00 41.28 93 ALA A N 1
ATOM 672 C CA . ALA A 1 93 ? -33.423 0.364 14.495 1.00 41.28 93 ALA A CA 1
ATOM 673 C C . ALA A 1 93 ? -32.603 1.118 15.576 1.00 41.28 93 ALA A C 1
ATOM 675 O O . ALA A 1 93 ? -32.458 0.639 16.686 1.00 41.28 93 ALA A O 1
ATOM 676 N N . THR A 1 94 ? -32.029 2.323 15.415 1.00 35.81 94 THR A N 1
ATOM 677 C CA . THR A 1 94 ? -32.132 3.485 14.490 1.00 35.81 94 THR A CA 1
ATOM 678 C C . THR A 1 94 ? -30.839 4.337 14.679 1.00 35.81 94 THR A C 1
ATOM 680 O O . THR A 1 94 ? -30.096 4.077 15.628 1.00 35.81 94 THR A O 1
ATOM 683 N N . PRO A 1 95 ? -30.511 5.333 13.827 1.00 62.72 95 PRO A N 1
ATOM 684 C CA . PRO A 1 95 ? -29.183 5.944 13.782 1.00 62.72 95 PRO A CA 1
ATOM 685 C C . PRO A 1 95 ? -29.021 7.054 14.827 1.00 62.72 95 PRO A C 1
ATOM 687 O O . PRO A 1 95 ? -29.840 7.966 14.895 1.00 62.72 95 PRO A O 1
ATOM 690 N N . SER A 1 96 ? -27.922 7.026 15.580 1.00 38.09 96 SER A N 1
ATOM 691 C CA . SER A 1 96 ? -27.436 8.207 16.293 1.00 38.09 96 SER A CA 1
ATOM 692 C C . SER A 1 96 ? -25.918 8.196 16.359 1.00 38.09 96 SER A C 1
ATOM 694 O O . SER A 1 96 ? -25.287 7.212 16.741 1.00 38.09 96 SER A O 1
ATOM 696 N N . ALA A 1 97 ? -25.355 9.305 15.896 1.00 59.56 97 ALA A N 1
ATOM 697 C CA . ALA A 1 97 ? -23.939 9.586 15.839 1.00 59.56 97 ALA A CA 1
ATOM 698 C C . ALA A 1 97 ? -23.326 9.735 17.241 1.00 59.56 97 ALA A C 1
ATOM 700 O O . ALA A 1 97 ? -23.997 10.130 18.191 1.00 59.56 97 ALA A O 1
ATOM 701 N N . ASN A 1 98 ? -22.010 9.511 17.280 1.00 50.03 98 ASN A N 1
ATOM 702 C CA . ASN A 1 98 ? -21.069 9.747 18.375 1.00 50.03 98 ASN A CA 1
ATOM 703 C C . ASN A 1 98 ? -21.164 8.789 19.566 1.00 50.03 98 ASN A C 1
ATOM 705 O O . ASN A 1 98 ? -21.878 9.041 20.529 1.00 50.03 98 ASN A O 1
ATOM 709 N N . THR A 1 99 ? -20.324 7.752 19.556 1.00 39.34 99 THR A N 1
ATOM 710 C CA . THR A 1 99 ? -19.206 7.583 20.509 1.00 39.34 99 THR A CA 1
ATOM 711 C C . THR A 1 99 ? -18.384 6.367 20.079 1.00 39.34 99 THR A C 1
ATOM 713 O O . THR A 1 99 ? -18.926 5.328 19.715 1.00 39.34 99 THR A O 1
ATOM 716 N N . SER A 1 100 ? -17.065 6.539 20.079 1.00 48.34 100 SER A N 1
ATOM 717 C CA . SER A 1 100 ? -16.030 5.555 19.784 1.00 48.34 100 SER A CA 1
ATOM 718 C C . SER A 1 100 ? -16.318 4.173 20.377 1.00 48.34 100 SER A C 1
ATOM 720 O O . SER A 1 100 ? -16.186 3.956 21.579 1.00 48.34 100 SER A O 1
ATOM 722 N N . ALA A 1 101 ? -16.657 3.230 19.505 1.00 46.31 101 ALA A N 1
ATOM 723 C CA . ALA A 1 101 ? -16.555 1.805 19.761 1.00 46.31 101 ALA A CA 1
ATOM 724 C C . ALA A 1 101 ? -15.610 1.209 18.718 1.00 46.31 101 ALA A C 1
ATOM 726 O O . ALA A 1 101 ? -15.603 1.626 17.560 1.00 46.31 101 ALA A O 1
ATOM 727 N N . THR A 1 102 ? -14.822 0.247 19.179 1.00 56.78 102 THR A N 1
ATOM 728 C CA . THR A 1 102 ? -13.742 -0.535 18.563 1.00 56.78 102 THR A CA 1
ATOM 729 C C . THR A 1 102 ? -14.142 -1.237 17.252 1.00 56.78 102 THR A C 1
ATOM 731 O O . THR A 1 102 ? -14.084 -2.460 17.126 1.00 56.78 102 THR A O 1
ATOM 734 N N . ALA A 1 103 ? -14.603 -0.483 16.256 1.00 79.38 103 ALA A N 1
ATOM 735 C CA . ALA A 1 103 ? -15.011 -1.011 14.968 1.00 79.38 103 ALA A CA 1
ATOM 736 C C . ALA A 1 103 ? -13.765 -1.428 14.188 1.00 79.38 103 ALA A C 1
ATOM 738 O O . ALA A 1 103 ? -12.936 -0.591 13.812 1.00 79.38 103 ALA A O 1
ATOM 739 N N . LYS A 1 104 ? -13.652 -2.736 13.942 1.00 87.75 104 LYS A N 1
ATOM 740 C CA . LYS A 1 104 ? -12.593 -3.320 13.118 1.00 87.75 104 LYS A CA 1
ATOM 741 C C . LYS A 1 104 ? -12.557 -2.634 11.752 1.00 87.75 104 LYS A C 1
ATOM 743 O O . LYS A 1 104 ? -13.598 -2.392 11.150 1.00 87.75 104 LYS A O 1
ATOM 748 N N . LEU A 1 105 ? -11.355 -2.341 11.272 1.00 90.12 105 LEU A N 1
ATOM 749 C CA . LEU A 1 105 ? -11.114 -1.870 9.915 1.00 90.12 105 LEU A CA 1
ATOM 750 C C . LEU A 1 105 ? -11.567 -2.932 8.916 1.00 90.12 105 LEU A C 1
ATOM 752 O O . LEU A 1 105 ? -11.151 -4.091 9.024 1.00 90.12 105 LEU A O 1
ATOM 756 N N . SER A 1 106 ? -12.340 -2.516 7.919 1.00 89.50 106 SER A N 1
ATOM 757 C CA . SER A 1 106 ? -12.633 -3.309 6.729 1.00 89.50 106 SER A CA 1
ATOM 758 C C . SER A 1 106 ? -12.005 -2.656 5.489 1.00 89.50 106 SER A C 1
ATOM 760 O O . SER A 1 106 ? -12.074 -1.437 5.328 1.00 89.50 106 SER A O 1
ATOM 762 N N . PRO A 1 107 ? -11.384 -3.434 4.585 1.00 87.12 107 PRO A N 1
ATOM 763 C CA . PRO A 1 107 ? -10.882 -2.907 3.319 1.00 87.12 107 PRO A CA 1
ATOM 764 C C . PRO A 1 107 ? -11.988 -2.286 2.468 1.00 87.12 107 PRO A C 1
ATOM 766 O O . PRO A 1 107 ? -13.075 -2.852 2.362 1.00 87.12 107 PRO A O 1
ATOM 769 N N . GLY A 1 108 ? -11.683 -1.185 1.783 1.00 82.12 108 GLY A N 1
ATOM 770 C CA . GLY A 1 108 ? -12.605 -0.548 0.844 1.00 82.12 108 GLY A CA 1
ATOM 771 C C . GLY A 1 108 ? -13.684 0.320 1.493 1.00 82.12 108 GLY A C 1
ATOM 772 O O . GLY A 1 108 ? -14.578 0.769 0.781 1.00 82.12 108 GLY A O 1
ATOM 773 N N . GLU A 1 109 ? -13.605 0.591 2.804 1.00 81.38 109 GLU A N 1
ATOM 774 C CA . GLU A 1 109 ? -14.491 1.548 3.492 1.00 81.38 109 GLU A CA 1
ATOM 775 C C . GLU A 1 109 ? -14.400 2.953 2.871 1.00 81.38 109 GLU A C 1
ATOM 777 O O . GLU A 1 109 ? -15.412 3.626 2.691 1.00 81.38 109 GLU A O 1
ATOM 782 N N . SER A 1 110 ? -13.191 3.402 2.516 1.00 86.19 110 SER A N 1
ATOM 783 C CA . SER A 1 110 ? -12.964 4.608 1.710 1.00 86.19 110 SER A CA 1
ATOM 784 C C . SER A 1 110 ? -11.540 4.630 1.134 1.00 86.19 110 SER A C 1
ATOM 786 O O . SER A 1 110 ? -10.645 4.011 1.719 1.00 86.19 110 SER A O 1
ATOM 788 N N . PRO A 1 111 ? -11.283 5.373 0.036 1.00 86.19 111 PRO A N 1
ATOM 789 C CA . PRO A 1 111 ? -9.934 5.527 -0.516 1.00 86.19 111 PRO A CA 1
ATOM 790 C C . PRO A 1 111 ? -8.921 6.064 0.504 1.00 86.19 111 PRO A C 1
ATOM 792 O O . PRO A 1 111 ? -7.823 5.520 0.627 1.00 86.19 111 PRO A O 1
ATOM 795 N N . LYS A 1 112 ? -9.322 7.063 1.303 1.00 86.19 112 LYS A N 1
ATOM 796 C CA . LYS A 1 112 ? -8.478 7.645 2.354 1.00 86.19 112 LYS A CA 1
ATOM 797 C C . LYS A 1 112 ? -8.136 6.648 3.455 1.00 86.19 112 LYS A C 1
ATOM 799 O O . LYS A 1 112 ? -6.985 6.572 3.875 1.00 86.19 112 LYS A O 1
ATOM 804 N N . LEU A 1 113 ? -9.107 5.851 3.907 1.00 90.69 113 LEU A N 1
ATOM 805 C CA . LEU A 1 113 ? -8.861 4.848 4.945 1.00 90.69 113 LEU A CA 1
ATOM 806 C C . LEU A 1 113 ? -7.998 3.689 4.431 1.00 90.69 113 LEU A C 1
ATOM 808 O O . LEU A 1 113 ? -7.145 3.180 5.158 1.00 90.69 113 LEU A O 1
ATOM 812 N N . ASP A 1 114 ? -8.168 3.301 3.167 1.00 91.06 114 ASP A N 1
ATOM 813 C CA . ASP A 1 114 ? -7.315 2.304 2.522 1.00 91.06 114 ASP A CA 1
ATOM 814 C C . ASP A 1 114 ? -5.864 2.792 2.431 1.00 91.06 114 ASP A C 1
ATOM 816 O O . ASP A 1 114 ? -4.943 2.054 2.784 1.00 91.06 114 ASP A O 1
ATOM 820 N N . ALA A 1 115 ? -5.649 4.038 2.004 1.00 91.62 115 ALA A N 1
ATOM 821 C CA . ALA A 1 115 ? -4.322 4.641 1.957 1.00 91.62 115 ALA A CA 1
ATOM 822 C C . ALA A 1 115 ? -3.705 4.756 3.362 1.00 91.62 115 ALA A C 1
ATOM 824 O O . ALA A 1 115 ? -2.566 4.335 3.568 1.00 91.62 115 ALA A O 1
ATOM 825 N N . ALA A 1 116 ? -4.475 5.226 4.347 1.00 93.81 116 ALA A N 1
ATOM 826 C CA . ALA A 1 116 ? -4.060 5.287 5.748 1.00 93.81 116 ALA A CA 1
ATOM 827 C C . ALA A 1 116 ? -3.647 3.911 6.299 1.00 93.81 116 ALA A C 1
ATOM 829 O O . ALA A 1 116 ? -2.639 3.797 6.995 1.00 93.81 116 ALA A O 1
ATOM 830 N N . SER A 1 117 ? -4.380 2.854 5.936 1.00 95.94 117 SER A N 1
ATOM 831 C CA . SER A 1 117 ? -4.067 1.478 6.335 1.00 95.94 117 SER A CA 1
ATOM 832 C C . SER A 1 117 ? -2.719 1.019 5.774 1.00 95.94 117 SER A C 1
ATOM 834 O O . SER A 1 117 ? -1.935 0.391 6.480 1.00 95.94 117 SER A O 1
ATOM 836 N N . VAL A 1 118 ? -2.415 1.349 4.514 1.00 95.94 118 VAL A N 1
ATOM 837 C CA . VAL A 1 118 ? -1.114 1.025 3.902 1.00 95.94 118 VAL A CA 1
ATOM 838 C C . VAL A 1 118 ? 0.024 1.757 4.611 1.00 95.94 118 VAL A C 1
ATOM 840 O O . VAL A 1 118 ? 1.039 1.133 4.925 1.00 95.94 118 VAL A O 1
ATOM 843 N N . ILE A 1 119 ? -0.154 3.053 4.890 1.00 94.00 119 ILE A N 1
ATOM 844 C CA . ILE A 1 119 ? 0.842 3.893 5.572 1.00 94.00 119 ILE A CA 1
ATOM 845 C C . ILE A 1 119 ? 1.156 3.325 6.956 1.00 94.00 119 ILE A C 1
ATOM 847 O O . ILE A 1 119 ? 2.319 3.063 7.271 1.00 94.00 119 ILE A O 1
ATOM 851 N N . GLU A 1 120 ? 0.122 3.082 7.761 1.00 95.38 120 GLU A N 1
ATOM 852 C CA . GLU A 1 120 ? 0.299 2.612 9.133 1.00 95.38 120 GLU A CA 1
ATOM 853 C C . GLU A 1 120 ? 0.880 1.197 9.179 1.00 95.38 120 GLU A C 1
ATOM 855 O O . GLU A 1 120 ? 1.780 0.921 9.973 1.00 95.38 120 GLU A O 1
ATOM 860 N N . TYR A 1 121 ? 0.455 0.306 8.279 1.00 96.56 121 TYR A N 1
ATOM 861 C CA . TYR A 1 121 ? 1.040 -1.029 8.159 1.00 96.56 121 TYR A CA 1
ATOM 862 C C . TYR A 1 121 ? 2.531 -0.978 7.827 1.00 96.56 121 TYR A C 1
ATOM 864 O O . TYR A 1 121 ? 3.340 -1.637 8.480 1.00 96.56 121 TYR A O 1
ATOM 872 N N . ALA A 1 122 ? 2.918 -0.191 6.822 1.00 94.50 122 ALA A N 1
ATOM 873 C CA . ALA A 1 122 ? 4.310 -0.096 6.396 1.00 94.50 122 ALA A CA 1
ATOM 874 C C . ALA A 1 122 ? 5.212 0.464 7.506 1.00 94.50 122 ALA A C 1
ATOM 876 O O . ALA A 1 122 ? 6.334 -0.009 7.703 1.00 94.50 122 ALA A O 1
ATOM 877 N N . ARG A 1 123 ? 4.698 1.443 8.257 1.00 92.31 123 ARG A N 1
ATOM 878 C CA . ARG A 1 123 ? 5.385 2.077 9.382 1.00 92.31 123 ARG A CA 1
ATOM 879 C C . ARG A 1 123 ? 5.553 1.117 10.560 1.00 92.31 123 ARG A C 1
ATOM 881 O O . ARG A 1 123 ? 6.667 0.939 11.047 1.00 92.31 123 ARG A O 1
ATOM 888 N N . THR A 1 124 ? 4.467 0.477 10.995 1.00 93.38 124 THR A N 1
ATOM 889 C CA . THR A 1 124 ? 4.447 -0.422 12.167 1.00 93.38 124 THR A CA 1
ATOM 890 C C . THR A 1 124 ? 5.225 -1.713 11.940 1.00 93.38 124 THR A C 1
ATOM 892 O O . THR A 1 124 ? 5.845 -2.222 12.867 1.00 93.38 124 THR A O 1
ATOM 895 N N . THR A 1 125 ? 5.266 -2.215 10.703 1.00 94.12 125 THR A N 1
ATOM 896 C CA . THR A 1 125 ? 6.091 -3.380 10.336 1.00 94.12 125 THR A CA 1
ATOM 897 C C . THR A 1 125 ? 7.559 -3.036 10.073 1.00 94.12 125 THR A C 1
ATOM 899 O O . THR A 1 125 ? 8.355 -3.928 9.782 1.00 94.12 125 THR A O 1
ATOM 902 N N . GLY A 1 126 ? 7.942 -1.759 10.184 1.00 91.88 126 GLY A N 1
ATOM 903 C CA . GLY A 1 126 ? 9.334 -1.335 10.076 1.00 91.88 126 GLY A CA 1
ATOM 904 C C . GLY A 1 126 ? 9.900 -1.395 8.655 1.00 91.88 126 GLY A C 1
ATOM 905 O O . GLY A 1 126 ? 11.107 -1.585 8.495 1.00 91.88 126 GLY A O 1
ATOM 906 N N . LEU A 1 127 ? 9.066 -1.263 7.615 1.00 90.88 127 LEU A N 1
ATOM 907 C CA . LEU A 1 127 ? 9.549 -1.310 6.234 1.00 90.88 127 LEU A CA 1
ATOM 908 C C . LEU A 1 127 ? 10.537 -0.164 5.967 1.00 90.88 127 LEU A C 1
ATOM 910 O O . LEU A 1 127 ? 10.312 0.986 6.348 1.00 90.88 127 LEU A O 1
ATOM 914 N N . ALA A 1 128 ? 11.647 -0.486 5.298 1.00 87.00 128 ALA A N 1
ATOM 915 C CA . ALA A 1 128 ? 12.743 0.451 5.066 1.00 87.00 128 ALA A CA 1
ATOM 916 C C . ALA A 1 128 ? 12.262 1.739 4.372 1.00 87.00 128 ALA A C 1
ATOM 918 O O . ALA A 1 128 ? 11.678 1.690 3.290 1.00 87.00 128 ALA A O 1
ATOM 919 N N . GLY A 1 129 ? 12.531 2.890 4.994 1.00 83.12 129 GLY A N 1
ATOM 920 C CA . GLY A 1 129 ? 12.090 4.214 4.533 1.00 83.12 129 GLY A CA 1
ATOM 921 C C . GLY A 1 129 ? 10.672 4.608 4.964 1.00 83.12 129 GLY A C 1
ATOM 922 O O . GLY A 1 129 ? 10.372 5.793 5.020 1.00 83.12 129 GLY A O 1
ATOM 923 N N . TRP A 1 130 ? 9.817 3.649 5.326 1.00 87.94 130 TRP A N 1
ATOM 924 C CA . TRP A 1 130 ? 8.455 3.906 5.808 1.00 87.94 130 TRP A CA 1
ATOM 925 C C . TRP A 1 130 ? 8.394 4.105 7.322 1.00 87.94 130 TRP A C 1
ATOM 927 O O . TRP A 1 130 ? 7.568 4.868 7.810 1.00 87.94 130 TRP A O 1
ATOM 937 N N . SER A 1 131 ? 9.285 3.462 8.077 1.00 85.06 131 SER A N 1
ATOM 938 C CA . SER A 1 131 ? 9.367 3.611 9.536 1.00 85.06 131 SER A CA 1
ATOM 939 C C . SER A 1 131 ? 9.781 5.011 9.999 1.00 85.06 131 SER A C 1
ATOM 941 O O . SER A 1 131 ? 9.479 5.390 11.127 1.00 85.06 131 SER A O 1
ATOM 943 N N . SER A 1 132 ? 10.442 5.790 9.137 1.00 81.56 132 SER A N 1
ATOM 944 C CA . SER A 1 132 ? 10.800 7.188 9.403 1.00 81.56 132 SER A CA 1
ATOM 945 C C . SER A 1 132 ? 9.638 8.164 9.212 1.00 81.56 132 SER A C 1
ATOM 947 O O . SER A 1 132 ? 9.787 9.342 9.532 1.00 81.56 132 SER A O 1
ATOM 949 N N . LEU A 1 133 ? 8.493 7.708 8.688 1.00 80.50 133 LEU A N 1
ATOM 950 C CA . LEU A 1 133 ? 7.276 8.511 8.679 1.00 80.50 133 LEU A CA 1
ATOM 951 C C . LEU A 1 133 ? 6.799 8.716 10.117 1.00 80.50 133 LEU A C 1
ATOM 953 O O . LEU A 1 133 ? 6.562 7.756 10.852 1.00 80.50 133 LEU A O 1
ATOM 957 N N . SER A 1 134 ? 6.635 9.974 10.504 1.00 78.38 134 SER A N 1
ATOM 958 C CA . SER A 1 134 ? 6.113 10.372 11.806 1.00 78.38 134 SER A CA 1
ATOM 959 C C . SER A 1 134 ? 4.905 11.291 11.642 1.00 78.38 134 SER A C 1
ATOM 961 O O . SER A 1 134 ? 4.702 11.900 10.592 1.00 78.38 134 SER A O 1
ATOM 963 N N . GLY A 1 135 ? 4.090 11.375 12.694 1.00 80.62 135 GLY A N 1
ATOM 964 C CA . GLY A 1 135 ? 2.852 12.149 12.684 1.00 80.62 135 GLY A CA 1
ATOM 965 C C . GLY A 1 135 ? 1.691 11.434 11.991 1.00 80.62 135 GLY A C 1
ATOM 966 O O . GLY A 1 135 ? 1.715 10.223 11.778 1.00 80.62 135 GLY A O 1
ATOM 967 N N . THR A 1 136 ? 0.646 12.204 11.697 1.00 78.19 136 THR A N 1
ATOM 968 C CA . THR A 1 136 ? -0.613 11.734 11.088 1.00 78.19 136 THR A CA 1
ATOM 969 C C . THR A 1 136 ? -0.983 12.492 9.817 1.00 78.19 136 THR A C 1
ATOM 971 O O . THR A 1 136 ? -1.981 12.165 9.184 1.00 78.19 136 THR A O 1
ATOM 974 N N . ASP A 1 137 ? -0.219 13.532 9.488 1.00 79.38 137 ASP A N 1
ATOM 975 C CA . ASP A 1 137 ? -0.541 14.482 8.431 1.00 79.38 137 ASP A CA 1
ATOM 976 C C . ASP A 1 137 ? 0.276 14.093 7.198 1.00 79.38 137 ASP A C 1
ATOM 978 O O . ASP A 1 137 ? 1.476 14.371 7.092 1.00 79.38 137 ASP A O 1
ATOM 982 N N . PHE A 1 138 ? -0.377 13.363 6.298 1.00 83.62 138 PHE A N 1
ATOM 983 C CA . PHE A 1 138 ? 0.233 12.827 5.090 1.00 83.62 138 PHE A CA 1
ATOM 984 C C . PHE A 1 138 ? -0.523 13.300 3.855 1.00 83.62 138 PHE A C 1
ATOM 986 O O . PHE A 1 138 ? -1.745 13.453 3.871 1.00 83.62 138 PHE A O 1
ATOM 993 N N . VAL A 1 139 ? 0.226 13.457 2.771 1.00 81.75 139 VAL A N 1
ATOM 994 C CA . VAL A 1 139 ? -0.303 13.758 1.444 1.00 81.75 139 VAL A CA 1
ATOM 995 C C . VAL A 1 139 ? -0.149 12.513 0.584 1.00 81.75 139 VAL A C 1
ATOM 997 O O . VAL A 1 139 ? 0.952 11.954 0.480 1.00 81.75 139 VAL A O 1
ATOM 1000 N N . VAL A 1 140 ? -1.250 12.072 -0.026 1.00 83.19 140 VAL A N 1
ATOM 1001 C CA . VAL A 1 140 ? -1.282 10.915 -0.921 1.00 83.19 140 VAL A CA 1
ATOM 1002 C C . VAL A 1 140 ? -1.702 11.348 -2.312 1.00 83.19 140 VAL A C 1
ATOM 1004 O O . VAL A 1 140 ? -2.877 11.501 -2.602 1.00 83.19 140 VAL A O 1
ATOM 1007 N N . GLY A 1 141 ? -0.723 11.478 -3.202 1.00 76.56 141 GLY A N 1
ATOM 1008 C CA . GLY A 1 141 ? -0.963 11.858 -4.591 1.00 76.56 141 GLY A CA 1
ATOM 1009 C C . GLY A 1 141 ? -0.877 10.665 -5.538 1.00 76.56 141 GLY A C 1
ATOM 1010 O O . GLY A 1 141 ? -0.025 9.786 -5.383 1.00 76.56 141 GLY A O 1
ATOM 1011 N N . ILE A 1 142 ? -1.700 10.649 -6.587 1.00 72.75 142 ILE A N 1
ATOM 1012 C CA . ILE A 1 142 ? -1.535 9.680 -7.679 1.00 72.75 142 ILE A CA 1
ATOM 1013 C C . ILE A 1 142 ? -0.226 9.983 -8.418 1.00 72.75 142 ILE A C 1
ATOM 1015 O O . ILE A 1 142 ? 0.026 11.105 -8.856 1.00 72.75 142 ILE A O 1
ATOM 1019 N N . GLY A 1 143 ? 0.601 8.955 -8.607 1.00 60.59 143 GLY A N 1
ATOM 1020 C CA . GLY A 1 143 ? 1.949 9.014 -9.173 1.00 60.59 143 GLY A CA 1
ATOM 1021 C C . GLY A 1 143 ? 2.048 9.365 -10.663 1.00 60.59 143 GLY A C 1
ATOM 1022 O O . GLY A 1 143 ? 3.024 8.984 -11.299 1.00 60.59 143 GLY A O 1
ATOM 1023 N N . LYS A 1 144 ? 1.102 10.119 -11.236 1.00 54.47 144 LYS A N 1
ATOM 1024 C CA . LYS A 1 144 ? 1.287 10.813 -12.523 1.00 54.47 144 LYS A CA 1
ATOM 1025 C C . LYS A 1 144 ? 1.950 12.172 -12.295 1.00 54.47 144 LYS A C 1
ATOM 1027 O O . LYS A 1 144 ? 1.463 13.205 -12.741 1.00 54.47 144 LYS A O 1
ATOM 1032 N N . ALA A 1 145 ? 3.072 12.196 -11.585 1.00 43.91 145 ALA A N 1
ATOM 1033 C CA . ALA A 1 145 ? 3.875 13.407 -11.558 1.00 43.91 145 ALA A CA 1
ATOM 1034 C C . ALA A 1 145 ? 4.537 13.543 -12.935 1.00 43.91 145 ALA A C 1
ATOM 1036 O O . ALA A 1 145 ? 5.394 12.733 -13.293 1.00 43.91 145 ALA A O 1
ATOM 1037 N N . ALA A 1 146 ? 4.116 14.532 -13.724 1.00 41.06 146 ALA A N 1
ATOM 1038 C CA . ALA A 1 146 ? 4.853 14.958 -14.905 1.00 41.06 146 ALA A CA 1
ATOM 1039 C C . ALA A 1 146 ? 6.311 15.225 -14.481 1.00 41.06 146 ALA A C 1
ATOM 1041 O O . ALA A 1 146 ? 6.569 16.168 -13.742 1.00 41.06 146 ALA A O 1
ATOM 1042 N N . GLY A 1 147 ? 7.238 14.337 -14.861 1.00 50.25 147 GLY A N 1
ATOM 1043 C CA . GLY A 1 147 ? 8.659 14.427 -14.494 1.00 50.25 147 GLY A CA 1
ATOM 1044 C C . GLY A 1 147 ? 9.265 13.217 -13.768 1.00 50.25 147 GLY A C 1
ATOM 1045 O O . GLY A 1 147 ? 10.485 13.163 -13.669 1.00 50.25 147 GLY A O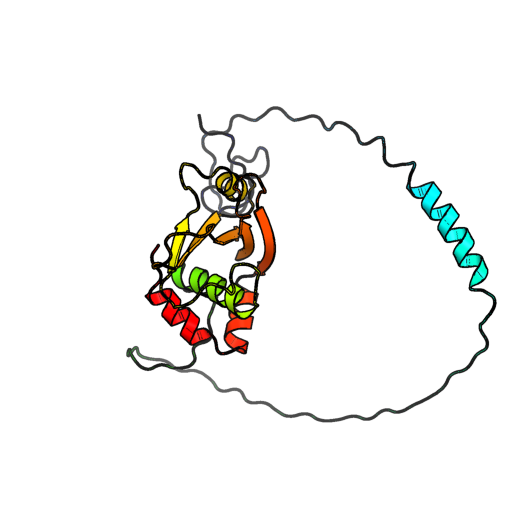 1
ATOM 1046 N N . ASP A 1 148 ? 8.480 12.229 -13.313 1.00 60.66 148 ASP A N 1
ATOM 1047 C CA . ASP A 1 148 ? 9.005 11.012 -12.656 1.00 60.66 148 ASP A CA 1
ATOM 1048 C C . ASP A 1 148 ? 8.754 9.749 -13.514 1.00 60.66 148 ASP A C 1
ATOM 1050 O O . ASP A 1 148 ? 7.700 9.109 -13.406 1.00 60.66 148 ASP A O 1
ATOM 1054 N N . PRO A 1 149 ? 9.691 9.380 -14.413 1.00 63.72 149 PRO A N 1
ATOM 1055 C CA . PRO A 1 149 ? 9.505 8.267 -15.346 1.00 63.72 149 PRO A CA 1
ATOM 1056 C C . PRO A 1 149 ? 9.432 6.904 -14.644 1.00 63.72 149 PRO A C 1
ATOM 1058 O O . PRO A 1 149 ? 8.899 5.948 -15.205 1.00 63.72 149 PRO A O 1
ATOM 1061 N N . THR A 1 150 ? 9.955 6.799 -13.424 1.00 66.81 150 THR A N 1
ATOM 1062 C CA . THR A 1 150 ? 9.976 5.575 -12.616 1.00 66.81 150 THR A CA 1
ATOM 1063 C C . THR A 1 150 ? 8.577 5.170 -12.159 1.00 66.81 150 THR A C 1
ATOM 1065 O O . THR A 1 150 ? 8.229 3.992 -12.189 1.00 66.81 150 THR A O 1
ATOM 1068 N N . LEU A 1 151 ? 7.738 6.145 -11.815 1.00 67.69 151 LEU A N 1
ATOM 1069 C CA . LEU A 1 151 ? 6.360 5.910 -11.380 1.00 67.69 151 LEU A CA 1
ATOM 1070 C C . LEU A 1 151 ? 5.379 5.644 -12.509 1.00 67.69 151 LEU A C 1
ATOM 1072 O O . LEU A 1 151 ? 4.466 4.828 -12.352 1.00 67.69 151 LEU A O 1
ATOM 1076 N N . GLY A 1 152 ? 5.608 6.292 -13.654 1.00 64.44 152 GLY A N 1
ATOM 1077 C CA . GLY A 1 152 ? 4.907 5.965 -14.890 1.00 64.44 152 GLY A CA 1
ATOM 1078 C C . GLY A 1 152 ? 5.027 4.473 -15.192 1.00 64.44 152 GLY A C 1
ATOM 1079 O O . GLY A 1 152 ? 4.015 3.810 -15.366 1.00 64.44 152 GLY A O 1
ATOM 1080 N N . LYS A 1 153 ? 6.238 3.904 -15.095 1.00 69.12 153 LYS A N 1
ATOM 1081 C CA . LYS A 1 153 ? 6.478 2.469 -15.336 1.00 69.12 153 LYS A CA 1
ATOM 1082 C C . LYS A 1 153 ? 5.720 1.547 -14.382 1.00 69.12 153 LYS A C 1
ATOM 1084 O O . LYS A 1 153 ? 5.140 0.571 -14.846 1.00 69.12 153 LYS A O 1
ATOM 1089 N N . LEU A 1 154 ? 5.668 1.868 -13.086 1.00 73.06 154 LEU A N 1
ATOM 1090 C CA . LEU A 1 154 ? 4.894 1.071 -12.124 1.00 73.06 154 LEU A CA 1
ATOM 1091 C C . LEU A 1 154 ? 3.403 1.039 -12.492 1.00 73.06 154 LEU A C 1
ATOM 1093 O O . LEU A 1 154 ? 2.772 -0.013 -12.423 1.00 73.06 154 LEU A O 1
ATOM 1097 N N . SER A 1 155 ? 2.862 2.168 -12.957 1.00 70.44 155 SER A N 1
ATOM 1098 C CA . SER A 1 155 ? 1.459 2.250 -13.380 1.00 70.44 155 SER A CA 1
ATOM 1099 C C . SER A 1 155 ? 1.208 1.658 -14.779 1.00 70.44 155 SER A C 1
ATOM 1101 O O . SER A 1 155 ? 0.156 1.067 -15.027 1.00 70.44 155 SER A O 1
ATOM 1103 N N . ASP A 1 156 ? 2.169 1.780 -15.698 1.00 64.12 156 ASP A N 1
ATOM 1104 C CA . ASP A 1 156 ? 2.053 1.375 -17.106 1.00 64.12 156 ASP A CA 1
ATOM 1105 C C . ASP A 1 156 ? 2.269 -0.133 -17.319 1.00 64.12 156 ASP A C 1
ATOM 1107 O O . ASP A 1 156 ? 1.681 -0.729 -18.229 1.00 64.12 156 ASP A O 1
ATOM 1111 N N . GLU A 1 157 ? 3.076 -0.785 -16.477 1.00 58.03 157 GLU A N 1
ATOM 1112 C CA . GLU A 1 157 ? 3.369 -2.225 -16.565 1.00 58.03 157 GLU A CA 1
ATOM 1113 C C . GLU A 1 157 ? 2.224 -3.118 -16.057 1.00 58.03 157 GLU A C 1
ATOM 1115 O O . GLU A 1 157 ? 2.330 -4.346 -16.061 1.00 58.03 157 GLU A O 1
ATOM 1120 N N . GLY A 1 158 ? 1.090 -2.524 -15.676 1.00 54.53 158 GLY A N 1
ATOM 1121 C CA . GLY A 1 158 ? -0.057 -3.251 -15.142 1.00 54.53 158 GLY A CA 1
ATOM 1122 C C . GLY A 1 158 ? 0.144 -3.722 -13.703 1.00 54.53 158 GLY A C 1
ATOM 1123 O O . GLY A 1 158 ? -0.549 -4.648 -13.293 1.00 54.53 158 GLY A O 1
ATOM 1124 N N . GLN A 1 159 ? 1.057 -3.090 -12.956 1.00 62.66 159 GLN A N 1
ATOM 1125 C CA . GLN A 1 159 ? 1.284 -3.337 -11.526 1.00 62.66 159 GLN A CA 1
ATOM 1126 C C . GLN A 1 159 ? 0.381 -2.467 -10.630 1.00 62.66 159 GLN A C 1
ATOM 1128 O O . GLN A 1 159 ? 0.749 -2.166 -9.499 1.00 62.66 159 GLN A O 1
ATOM 1133 N N . GLY A 1 160 ? -0.775 -2.024 -11.141 1.00 73.19 160 GLY A N 1
ATOM 1134 C CA . GLY A 1 160 ? -1.738 -1.214 -10.393 1.00 73.19 160 GLY A CA 1
ATOM 1135 C C . GLY A 1 160 ? -1.493 0.298 -10.450 1.00 73.19 160 GLY A C 1
ATOM 1136 O O . GLY A 1 160 ? -0.522 0.768 -11.033 1.00 73.19 160 GLY A O 1
ATOM 1137 N N . THR A 1 161 ? -2.397 1.087 -9.866 1.00 82.19 161 THR A N 1
ATOM 1138 C CA . THR A 1 161 ? -2.226 2.551 -9.774 1.00 82.19 161 THR A CA 1
ATOM 1139 C C . THR A 1 161 ? -1.136 2.859 -8.755 1.00 82.19 161 THR A C 1
ATOM 1141 O O . THR A 1 161 ? -1.247 2.403 -7.619 1.00 82.19 161 THR A O 1
ATOM 1144 N N . ALA A 1 162 ? -0.106 3.623 -9.132 1.00 84.25 162 ALA A N 1
ATOM 1145 C CA . ALA A 1 162 ? 0.925 4.062 -8.195 1.00 84.25 162 ALA A CA 1
ATOM 1146 C C . ALA A 1 162 ? 0.486 5.302 -7.402 1.00 84.25 162 ALA A C 1
ATOM 1148 O O . ALA A 1 162 ? -0.032 6.266 -7.970 1.00 84.25 162 ALA A O 1
ATOM 1149 N N . TYR A 1 163 ? 0.764 5.294 -6.104 1.00 86.38 163 TYR A N 1
ATOM 1150 C CA . TYR A 1 163 ? 0.481 6.370 -5.162 1.00 86.38 163 TYR A CA 1
ATOM 1151 C C . TYR A 1 163 ? 1.778 6.796 -4.480 1.00 86.38 163 TYR A C 1
ATOM 1153 O O . TYR A 1 163 ? 2.546 5.950 -4.018 1.00 86.38 163 TYR A O 1
ATOM 1161 N N . LYS A 1 164 ? 2.015 8.107 -4.426 1.00 86.25 164 LYS A N 1
ATOM 1162 C CA . LYS A 1 164 ? 3.083 8.726 -3.641 1.00 86.25 164 LYS A CA 1
ATOM 1163 C C . LYS A 1 164 ? 2.559 9.031 -2.248 1.00 86.25 164 LYS A C 1
ATOM 1165 O O . LYS A 1 164 ? 1.444 9.522 -2.124 1.00 86.25 164 LYS A O 1
ATOM 1170 N N . VAL A 1 165 ? 3.382 8.803 -1.235 1.00 86.38 165 VAL A N 1
ATOM 1171 C CA . VAL A 1 165 ? 3.121 9.194 0.150 1.00 86.38 165 VAL A CA 1
ATOM 1172 C C . VAL A 1 165 ? 4.255 10.099 0.619 1.00 86.38 165 VAL A C 1
ATOM 1174 O O . VAL A 1 165 ? 5.430 9.750 0.474 1.00 86.38 165 VAL A O 1
ATOM 1177 N N . ALA A 1 166 ? 3.900 11.245 1.194 1.00 81.94 166 ALA A N 1
ATOM 1178 C CA . ALA A 1 166 ? 4.825 12.150 1.868 1.00 81.94 166 ALA A CA 1
ATOM 1179 C C . ALA A 1 166 ? 4.202 12.684 3.165 1.00 81.94 166 ALA A C 1
ATOM 1181 O O . ALA A 1 166 ? 2.984 12.823 3.259 1.00 81.94 166 ALA A O 1
ATOM 1182 N N . ALA A 1 167 ? 5.031 12.991 4.164 1.00 78.25 167 ALA A N 1
ATOM 1183 C CA . ALA A 1 167 ? 4.587 13.749 5.333 1.00 78.25 167 ALA A CA 1
ATOM 1184 C C . ALA A 1 167 ? 4.403 15.225 4.946 1.00 78.25 167 ALA A C 1
ATOM 1186 O O . ALA A 1 167 ? 5.273 15.792 4.285 1.00 78.25 167 ALA A O 1
ATOM 1187 N N . ALA A 1 168 ? 3.302 15.849 5.373 1.00 71.06 168 ALA A N 1
ATOM 1188 C CA . ALA A 1 168 ? 2.923 17.207 4.964 1.00 71.06 168 ALA A CA 1
ATOM 1189 C C . ALA A 1 168 ? 3.970 18.280 5.330 1.00 71.06 168 ALA A C 1
ATOM 1191 O O . ALA A 1 168 ? 4.098 19.293 4.648 1.00 71.06 168 ALA A O 1
ATOM 1192 N N . SER A 1 169 ? 4.749 18.049 6.391 1.00 64.00 169 SER A N 1
ATOM 1193 C CA . SER A 1 169 ? 5.769 18.972 6.901 1.00 64.00 169 SER A CA 1
ATOM 1194 C C . SER A 1 169 ? 7.188 18.717 6.379 1.00 64.00 169 SER A C 1
ATOM 1196 O O . SER A 1 169 ? 8.094 19.482 6.708 1.00 64.00 169 SER A O 1
ATOM 1198 N N . GLN A 1 170 ? 7.421 17.659 5.590 1.00 59.03 170 GLN A N 1
ATOM 1199 C CA . GLN A 1 170 ? 8.764 17.324 5.110 1.00 59.03 170 GLN A CA 1
ATOM 1200 C C . GLN A 1 170 ? 9.059 17.945 3.740 1.00 59.03 170 GLN A C 1
ATOM 1202 O O . GLN A 1 170 ? 8.569 17.495 2.706 1.00 59.03 170 GLN A O 1
ATOM 1207 N N . THR A 1 171 ? 9.955 18.931 3.719 1.00 50.75 171 THR A N 1
ATOM 1208 C CA . THR A 1 171 ? 10.666 19.381 2.515 1.00 50.75 171 THR A CA 1
ATOM 1209 C C . THR A 1 171 ? 11.872 18.462 2.261 1.00 50.75 171 THR A C 1
ATOM 1211 O O . THR A 1 171 ? 12.973 18.707 2.743 1.00 50.75 171 THR A O 1
ATOM 1214 N N . GLY A 1 172 ? 11.642 17.382 1.500 1.00 57.88 172 GLY A N 1
ATOM 1215 C CA . GLY A 1 172 ? 12.631 16.349 1.125 1.00 57.88 172 GLY A CA 1
ATOM 1216 C C . GLY A 1 172 ? 12.643 15.160 2.098 1.00 57.88 172 GLY A C 1
ATOM 1217 O O . GLY A 1 172 ? 12.934 15.347 3.277 1.00 57.88 172 GLY A O 1
ATOM 1218 N N . PRO A 1 173 ? 12.243 13.948 1.660 1.00 57.94 173 PRO A N 1
ATOM 1219 C CA . PRO A 1 173 ? 13.107 12.958 0.991 1.00 57.94 173 PRO A CA 1
ATOM 1220 C C . PRO A 1 173 ? 12.389 12.275 -0.200 1.00 57.94 173 PRO A C 1
ATOM 1222 O O . PRO A 1 173 ? 11.349 12.752 -0.654 1.00 57.94 173 PRO A O 1
ATOM 1225 N N . THR A 1 174 ? 12.950 11.192 -0.763 1.00 63.66 174 THR A N 1
ATOM 1226 C CA . THR A 1 174 ? 12.330 10.456 -1.881 1.00 63.66 174 THR A CA 1
ATOM 1227 C C . THR A 1 174 ? 10.898 10.036 -1.542 1.00 63.66 174 THR A C 1
ATOM 1229 O O . THR A 1 174 ? 10.672 9.473 -0.470 1.00 63.66 174 THR A O 1
ATOM 1232 N N . PRO A 1 175 ? 9.915 10.290 -2.429 1.00 68.50 175 PRO A N 1
ATOM 1233 C CA . PRO A 1 175 ? 8.534 9.925 -2.155 1.00 68.50 175 PRO A CA 1
ATOM 1234 C C . PRO A 1 175 ? 8.440 8.415 -1.938 1.00 68.50 175 PRO A C 1
ATOM 1236 O O . PRO A 1 175 ? 8.989 7.624 -2.712 1.00 68.50 175 PRO A O 1
ATOM 1239 N N . LEU A 1 176 ? 7.741 8.018 -0.880 1.00 84.81 176 LEU A N 1
ATOM 1240 C CA . LEU A 1 176 ? 7.407 6.622 -0.650 1.00 84.81 176 LEU A CA 1
ATOM 1241 C C . LEU A 1 176 ? 6.302 6.229 -1.616 1.00 84.81 176 LEU A C 1
ATOM 1243 O O . LEU A 1 176 ? 5.454 7.049 -1.967 1.00 84.81 176 LEU A O 1
ATOM 1247 N N . VAL A 1 177 ? 6.332 4.985 -2.083 1.00 88.06 177 VAL A N 1
ATOM 1248 C CA . VAL A 1 177 ? 5.445 4.558 -3.161 1.00 88.06 177 VAL A CA 1
ATOM 1249 C C . VAL A 1 177 ? 4.839 3.214 -2.856 1.00 88.06 177 VAL A C 1
ATOM 1251 O O . VAL A 1 177 ? 5.539 2.269 -2.500 1.00 88.06 177 VAL A O 1
ATOM 1254 N N . TYR A 1 178 ? 3.538 3.115 -3.081 1.00 91.19 178 TYR A N 1
ATOM 1255 C CA . TYR A 1 178 ? 2.868 1.835 -3.214 1.00 91.19 178 TYR A CA 1
ATOM 1256 C C . TYR A 1 178 ? 2.047 1.808 -4.501 1.00 91.19 178 TYR A C 1
ATOM 1258 O O . TYR A 1 178 ? 1.671 2.854 -5.030 1.00 91.19 178 TYR A O 1
ATOM 1266 N N . THR A 1 179 ? 1.763 0.617 -5.011 1.00 90.56 179 THR A N 1
ATOM 1267 C CA . THR A 1 179 ? 0.753 0.425 -6.047 1.00 90.56 179 THR A CA 1
ATOM 1268 C C . THR A 1 179 ? -0.417 -0.382 -5.519 1.00 90.56 179 THR A C 1
ATOM 1270 O O . THR A 1 179 ? -0.272 -1.194 -4.600 1.00 90.56 179 THR A O 1
ATOM 1273 N N . LEU A 1 180 ? -1.585 -0.146 -6.110 1.00 88.06 180 LEU A N 1
ATOM 1274 C CA . LEU A 1 180 ? -2.793 -0.910 -5.848 1.00 88.06 180 LEU A CA 1
ATOM 1275 C C . LEU A 1 180 ? -3.246 -1.639 -7.112 1.00 88.06 180 LEU A C 1
ATOM 1277 O O . LEU A 1 180 ? -3.726 -1.017 -8.065 1.00 88.06 180 LEU A O 1
ATOM 1281 N N . ASP A 1 181 ? -3.114 -2.961 -7.088 1.00 86.12 181 ASP A N 1
ATOM 1282 C CA . ASP A 1 181 ? -3.630 -3.854 -8.116 1.00 86.12 181 ASP A CA 1
ATOM 1283 C C . ASP A 1 181 ? -5.168 -3.896 -8.071 1.00 86.12 181 ASP A C 1
ATOM 1285 O O . ASP A 1 181 ? -5.804 -3.717 -7.028 1.00 86.12 181 ASP A O 1
ATOM 1289 N N . SER A 1 182 ? -5.794 -4.206 -9.209 1.00 81.06 182 SER A N 1
ATOM 1290 C CA . SER A 1 182 ? -7.259 -4.310 -9.307 1.00 81.06 182 SER A CA 1
ATOM 1291 C C . SER A 1 182 ? -7.864 -5.427 -8.449 1.00 81.06 182 SER A C 1
ATOM 1293 O O . SER A 1 182 ? -9.065 -5.422 -8.202 1.00 81.06 182 SER A O 1
ATOM 1295 N N . ASP A 1 183 ? -7.058 -6.411 -8.043 1.00 83.50 183 ASP A N 1
ATOM 1296 C CA . ASP A 1 183 ? -7.469 -7.498 -7.146 1.00 83.50 183 ASP A CA 1
ATOM 1297 C C . ASP A 1 183 ? -7.390 -7.108 -5.656 1.00 83.50 183 ASP A C 1
ATOM 1299 O O . ASP A 1 183 ? -7.642 -7.938 -4.785 1.00 83.50 183 ASP A O 1
ATOM 1303 N N . GLY A 1 184 ? -7.052 -5.849 -5.354 1.00 87.31 184 GLY A N 1
ATOM 1304 C CA . GLY A 1 184 ? -6.886 -5.360 -3.990 1.00 87.31 184 GLY A CA 1
ATOM 1305 C C . GLY A 1 184 ? -5.530 -5.705 -3.375 1.00 87.31 184 GLY A C 1
ATOM 1306 O O . GLY A 1 184 ? -5.366 -5.565 -2.161 1.00 87.31 184 GLY A O 1
ATOM 1307 N N . THR A 1 185 ? -4.558 -6.157 -4.171 1.00 91.88 185 THR A N 1
ATOM 1308 C CA . THR A 1 185 ? -3.188 -6.346 -3.698 1.00 91.88 185 THR A CA 1
ATOM 1309 C C . THR A 1 185 ? -2.433 -5.026 -3.662 1.00 91.88 185 THR A C 1
ATOM 1311 O O . THR A 1 185 ? -2.407 -4.274 -4.633 1.00 91.88 185 THR A O 1
ATOM 1314 N N . VAL A 1 186 ? -1.785 -4.763 -2.532 1.00 93.62 186 VAL A N 1
ATOM 1315 C CA . VAL A 1 186 ? -0.883 -3.634 -2.336 1.00 93.62 186 VAL A CA 1
ATOM 1316 C C . VAL A 1 186 ? 0.549 -4.110 -2.547 1.00 93.62 186 VAL A C 1
ATOM 1318 O O . VAL A 1 186 ? 0.984 -5.079 -1.915 1.00 93.62 186 VAL A O 1
ATOM 1321 N N . ASN A 1 187 ? 1.295 -3.414 -3.401 1.00 92.25 187 ASN A N 1
ATOM 1322 C CA . ASN A 1 187 ? 2.740 -3.579 -3.523 1.00 92.25 187 ASN A CA 1
ATOM 1323 C C . ASN A 1 187 ? 3.415 -2.330 -2.946 1.00 92.25 187 ASN A C 1
ATOM 1325 O O . ASN A 1 187 ? 3.152 -1.226 -3.404 1.00 92.25 187 ASN A O 1
ATOM 1329 N N . ILE A 1 188 ? 4.249 -2.489 -1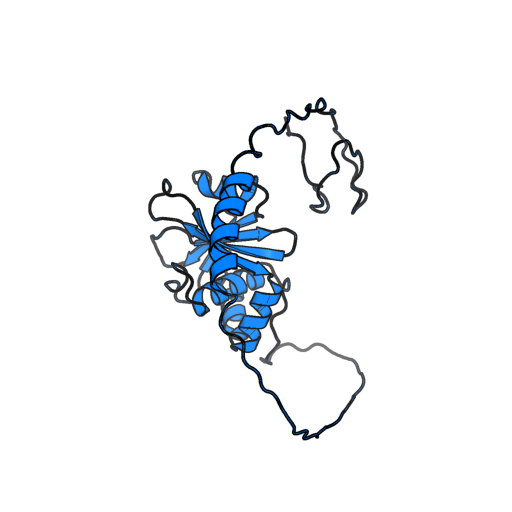.923 1.00 92.38 188 ILE A N 1
ATOM 1330 C CA . ILE A 1 188 ? 4.941 -1.403 -1.220 1.00 92.38 188 ILE A CA 1
ATOM 1331 C C . ILE A 1 188 ? 6.388 -1.368 -1.698 1.00 92.38 188 ILE A C 1
ATOM 1333 O O . ILE A 1 188 ? 7.054 -2.407 -1.728 1.00 92.38 188 ILE A O 1
ATOM 1337 N N . TYR A 1 189 ? 6.882 -0.182 -2.036 1.00 88.31 189 TYR A N 1
ATOM 1338 C CA . TYR A 1 189 ? 8.200 0.024 -2.617 1.00 88.31 189 TYR A CA 1
ATOM 1339 C C . TYR A 1 189 ? 9.035 1.027 -1.818 1.00 88.31 189 TYR A C 1
ATOM 1341 O O . TYR A 1 189 ? 8.528 1.825 -1.026 1.00 88.31 189 TYR A O 1
ATOM 1349 N N . ARG A 1 190 ? 10.338 1.010 -2.095 1.00 84.25 190 ARG A N 1
ATOM 1350 C CA . ARG A 1 190 ? 11.282 2.080 -1.770 1.00 84.25 190 ARG A CA 1
ATOM 1351 C C . ARG A 1 190 ? 11.836 2.670 -3.063 1.00 84.25 190 ARG A C 1
ATOM 1353 O O . ARG A 1 190 ? 12.274 1.919 -3.936 1.00 84.25 190 ARG A O 1
ATOM 1360 N N . ILE A 1 191 ? 11.855 3.998 -3.152 1.00 75.69 191 ILE A N 1
ATOM 1361 C CA . ILE A 1 191 ? 12.590 4.730 -4.188 1.00 75.69 191 ILE A CA 1
ATOM 1362 C C . ILE A 1 191 ? 13.975 5.078 -3.638 1.00 75.69 191 ILE A C 1
ATOM 1364 O O . ILE A 1 191 ? 14.094 5.699 -2.576 1.00 75.69 191 ILE A O 1
ATOM 1368 N N . SER A 1 192 ? 15.017 4.644 -4.346 1.00 68.75 192 SER A N 1
ATOM 1369 C CA . SER A 1 192 ? 16.403 5.010 -4.049 1.00 68.75 192 SER A CA 1
ATOM 1370 C C . SER A 1 192 ? 16.622 6.516 -4.245 1.00 68.75 192 SER A C 1
ATOM 1372 O O . SER A 1 192 ? 15.980 7.128 -5.094 1.00 68.75 192 SER A O 1
ATOM 1374 N N . GLY A 1 193 ? 17.495 7.120 -3.427 1.00 62.34 193 GLY A N 1
ATOM 1375 C CA . GLY A 1 193 ? 17.751 8.574 -3.378 1.00 62.34 193 GLY A CA 1
ATOM 1376 C C . GLY A 1 193 ? 18.088 9.215 -4.729 1.00 62.34 193 GLY A C 1
ATOM 1377 O O . GLY A 1 193 ? 17.848 10.399 -4.941 1.00 62.34 193 GLY A O 1
ATOM 1378 N N . ASP A 1 194 ? 18.609 8.415 -5.647 1.00 58.50 194 ASP A N 1
ATOM 1379 C CA . ASP A 1 194 ? 18.822 8.709 -7.047 1.00 58.50 194 ASP A CA 1
ATOM 1380 C C . ASP A 1 194 ? 17.711 8.074 -7.897 1.00 58.50 194 ASP A C 1
ATOM 1382 O O . ASP A 1 194 ? 17.561 6.854 -7.968 1.00 58.50 194 ASP A O 1
ATOM 1386 N N . ALA A 1 195 ? 16.953 8.906 -8.620 1.00 52.41 195 ALA A N 1
ATOM 1387 C CA . ALA A 1 195 ? 15.909 8.459 -9.554 1.00 52.41 195 ALA A CA 1
ATOM 1388 C C . ALA A 1 195 ? 16.422 7.440 -10.606 1.00 52.41 195 ALA A C 1
ATOM 1390 O O . ALA A 1 195 ? 15.641 6.710 -11.215 1.00 52.41 195 ALA A O 1
ATOM 1391 N N . SER A 1 196 ? 17.745 7.367 -10.791 1.00 54.12 196 SER A N 1
ATOM 1392 C CA . SER A 1 196 ? 18.477 6.429 -11.645 1.00 54.12 196 SER A CA 1
ATOM 1393 C C . SER A 1 196 ? 18.579 5.001 -11.088 1.00 54.12 196 SER A C 1
ATOM 1395 O O . SER A 1 196 ? 18.658 4.063 -11.880 1.00 54.12 196 SER A O 1
ATOM 1397 N N . ALA A 1 197 ? 18.586 4.806 -9.762 1.00 58.31 197 ALA A N 1
ATOM 1398 C CA . ALA A 1 197 ? 18.772 3.483 -9.147 1.00 58.31 197 ALA A CA 1
ATOM 1399 C C . ALA A 1 197 ? 17.491 2.643 -9.082 1.00 58.31 197 ALA A C 1
ATOM 1401 O O . ALA A 1 197 ? 17.529 1.474 -8.696 1.00 58.31 197 ALA A O 1
ATOM 1402 N N . GLY A 1 198 ? 16.360 3.209 -9.499 1.00 71.31 198 GLY A N 1
ATOM 1403 C CA . GLY A 1 198 ? 15.119 2.472 -9.682 1.00 71.31 198 GLY A CA 1
ATOM 1404 C C . GLY A 1 198 ? 14.325 2.227 -8.398 1.00 71.31 198 GLY A C 1
ATOM 1405 O O . GLY A 1 198 ? 14.513 2.865 -7.362 1.00 71.31 198 GLY A O 1
ATOM 1406 N N . VAL A 1 199 ? 13.360 1.315 -8.516 1.00 79.12 199 VAL A N 1
ATOM 1407 C CA . VAL A 1 199 ? 12.343 1.033 -7.499 1.00 79.12 199 VAL A CA 1
ATOM 1408 C C . VAL A 1 199 ? 12.600 -0.350 -6.910 1.00 79.12 199 VAL A C 1
ATOM 1410 O O . VAL A 1 199 ? 12.684 -1.331 -7.647 1.00 79.12 199 VAL A O 1
ATOM 1413 N N . THR A 1 200 ? 12.693 -0.443 -5.583 1.00 83.88 200 THR A N 1
ATOM 1414 C CA . THR A 1 200 ? 12.882 -1.721 -4.881 1.00 83.88 200 THR A CA 1
ATOM 1415 C C . THR A 1 200 ? 11.560 -2.181 -4.262 1.00 83.88 200 THR A C 1
ATOM 1417 O O . THR A 1 200 ? 11.026 -1.466 -3.409 1.00 83.88 200 THR A O 1
ATOM 1420 N N . PRO A 1 201 ? 11.011 -3.351 -4.642 1.00 88.00 201 PRO A N 1
ATOM 1421 C CA . PRO A 1 201 ? 9.826 -3.904 -3.995 1.00 88.00 201 PRO A CA 1
ATOM 1422 C C . PRO A 1 201 ? 10.165 -4.386 -2.581 1.00 88.00 201 PRO A C 1
ATOM 1424 O O . PRO A 1 201 ? 11.116 -5.138 -2.384 1.00 88.00 201 PRO A O 1
ATOM 1427 N N . LEU A 1 202 ? 9.372 -3.965 -1.598 1.00 89.81 202 LEU A N 1
ATOM 1428 C CA . LEU A 1 202 ? 9.537 -4.341 -0.191 1.00 89.81 202 LEU A CA 1
ATOM 1429 C C . LEU A 1 202 ? 8.516 -5.390 0.243 1.00 89.81 202 LEU A C 1
ATOM 1431 O O . LEU A 1 202 ? 8.845 -6.331 0.963 1.00 89.81 202 LEU A O 1
ATOM 1435 N N . LYS A 1 203 ? 7.254 -5.222 -0.168 1.00 93.88 203 LYS A N 1
ATOM 1436 C CA . LYS A 1 203 ? 6.162 -6.090 0.277 1.00 93.88 203 LYS A CA 1
ATOM 1437 C C . LYS A 1 203 ? 5.063 -6.187 -0.769 1.00 93.88 203 LYS A C 1
ATOM 1439 O O . LYS A 1 203 ? 4.695 -5.182 -1.361 1.00 93.88 203 LYS A O 1
ATOM 1444 N N . ARG A 1 204 ? 4.497 -7.384 -0.932 1.00 94.06 204 ARG A N 1
ATOM 1445 C CA . ARG A 1 204 ? 3.248 -7.634 -1.662 1.00 94.06 204 ARG A CA 1
ATOM 1446 C C . ARG A 1 204 ? 2.239 -8.244 -0.700 1.00 94.06 204 ARG A C 1
ATOM 1448 O O . ARG A 1 204 ? 2.527 -9.287 -0.112 1.00 94.06 204 ARG A O 1
ATOM 1455 N N . ILE A 1 205 ? 1.097 -7.594 -0.500 1.00 94.50 205 ILE A N 1
ATOM 1456 C CA . ILE A 1 205 ? 0.127 -7.990 0.525 1.00 94.50 205 ILE A CA 1
ATOM 1457 C C . ILE A 1 205 ? -1.308 -7.571 0.145 1.00 94.50 205 ILE A C 1
ATOM 1459 O O . ILE A 1 205 ? -1.516 -6.441 -0.289 1.00 94.50 205 ILE A O 1
ATOM 1463 N N . PRO A 1 206 ? -2.323 -8.444 0.292 1.00 95.81 206 PRO A N 1
ATOM 1464 C CA . PRO A 1 206 ? -3.721 -8.054 0.100 1.00 95.81 206 PRO A CA 1
ATOM 1465 C C . PRO A 1 206 ? -4.176 -7.006 1.123 1.00 95.81 206 PRO A C 1
ATOM 1467 O O . PRO A 1 206 ? -3.824 -7.104 2.300 1.00 95.81 206 PRO A O 1
ATOM 1470 N N . LYS A 1 207 ? -5.045 -6.068 0.721 1.00 93.75 207 LYS A N 1
ATOM 1471 C CA . LYS A 1 207 ? -5.655 -5.092 1.649 1.00 93.75 207 LYS A CA 1
ATOM 1472 C C . LYS A 1 207 ? -6.331 -5.750 2.858 1.00 93.75 207 LYS A C 1
ATOM 1474 O O . LYS A 1 207 ? -6.250 -5.235 3.967 1.00 93.75 207 LYS A O 1
ATOM 1479 N N . THR A 1 208 ? -6.951 -6.914 2.666 1.00 94.75 208 THR A N 1
ATOM 1480 C CA . THR A 1 208 ? -7.562 -7.704 3.750 1.00 94.75 208 THR A CA 1
ATOM 1481 C C . THR A 1 208 ? -6.548 -8.126 4.808 1.00 94.75 208 THR A C 1
ATOM 1483 O O . THR A 1 208 ? -6.831 -8.038 5.999 1.00 94.75 208 THR A O 1
ATOM 1486 N N . ALA A 1 209 ? -5.347 -8.534 4.398 1.00 96.31 209 ALA A N 1
ATOM 1487 C CA . ALA A 1 209 ? -4.289 -8.921 5.322 1.00 96.31 209 ALA A CA 1
ATOM 1488 C C . ALA A 1 209 ? -3.710 -7.710 6.072 1.00 96.31 209 ALA A C 1
ATOM 1490 O O . ALA A 1 209 ? -3.405 -7.832 7.256 1.00 96.31 209 ALA A O 1
ATOM 1491 N N . ILE A 1 210 ? -3.629 -6.544 5.419 1.00 97.12 210 ILE A N 1
ATOM 1492 C CA . ILE A 1 210 ? -3.272 -5.278 6.078 1.00 97.12 210 ILE A CA 1
ATOM 1493 C C . ILE A 1 210 ? -4.291 -4.938 7.175 1.00 97.12 210 ILE A C 1
ATOM 1495 O O . ILE A 1 210 ? -3.910 -4.755 8.329 1.00 97.12 210 ILE A O 1
ATOM 1499 N N . ALA A 1 211 ? -5.585 -4.904 6.839 1.00 95.25 211 ALA A N 1
ATOM 1500 C CA . ALA A 1 211 ? -6.639 -4.573 7.798 1.00 95.25 211 ALA A CA 1
ATOM 1501 C C . ALA A 1 211 ? -6.659 -5.555 8.981 1.00 95.25 211 ALA A C 1
ATOM 1503 O O . ALA A 1 211 ? -6.728 -5.138 10.135 1.00 95.25 211 ALA A O 1
ATOM 1504 N N . ASN A 1 212 ? -6.519 -6.858 8.714 1.00 95.31 212 ASN A N 1
ATOM 1505 C CA . ASN A 1 212 ? -6.442 -7.880 9.758 1.00 95.31 212 ASN A CA 1
ATOM 1506 C C . ASN A 1 212 ? -5.254 -7.667 10.699 1.00 95.31 212 ASN A C 1
ATOM 1508 O O . ASN A 1 212 ? -5.432 -7.750 11.911 1.00 95.31 212 ASN A O 1
ATOM 1512 N N . TYR A 1 213 ? -4.069 -7.371 10.157 1.00 97.12 213 TYR A N 1
ATOM 1513 C CA . TYR A 1 213 ? -2.887 -7.076 10.963 1.00 97.12 213 TYR A CA 1
ATOM 1514 C C . TYR A 1 213 ? -3.139 -5.881 11.888 1.00 97.12 213 TYR A C 1
ATOM 1516 O O . TYR A 1 213 ? -2.969 -6.002 13.098 1.00 97.12 213 TYR A O 1
ATOM 1524 N N . LEU A 1 214 ? -3.617 -4.761 11.343 1.00 96.44 214 LEU A N 1
ATOM 1525 C CA . LEU A 1 214 ? -3.838 -3.526 12.104 1.00 96.44 214 LEU A CA 1
ATOM 1526 C C . LEU A 1 214 ? -4.926 -3.695 13.170 1.00 96.44 214 LEU A C 1
ATOM 1528 O O . LEU A 1 214 ? -4.779 -3.212 14.290 1.00 96.44 214 LEU A O 1
ATOM 1532 N N . ASN A 1 215 ? -5.981 -4.453 12.863 1.00 95.06 215 ASN A N 1
ATOM 1533 C CA . ASN A 1 215 ? -7.008 -4.815 13.838 1.00 95.06 215 ASN A CA 1
ATOM 1534 C C . ASN A 1 215 ? -6.443 -5.657 14.991 1.00 95.06 215 ASN A C 1
ATOM 1536 O O . ASN A 1 215 ? -6.811 -5.437 16.140 1.00 95.06 215 ASN A O 1
ATOM 1540 N N . GLN A 1 216 ? -5.557 -6.614 14.699 1.00 95.56 216 GLN A N 1
ATOM 1541 C CA . GLN A 1 216 ? -4.930 -7.466 15.717 1.00 95.56 216 GLN A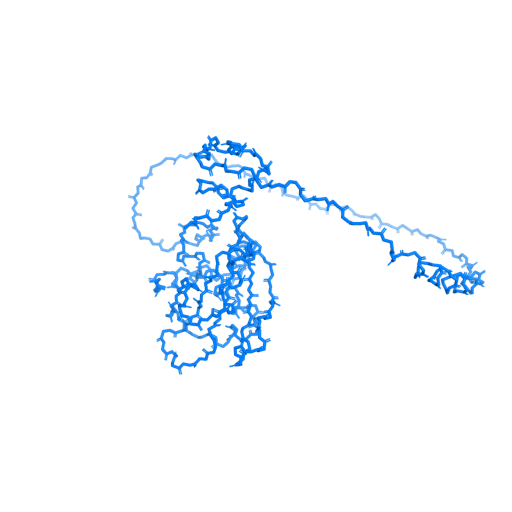 CA 1
ATOM 1542 C C . GLN A 1 216 ? -3.920 -6.706 16.587 1.00 95.56 216 GLN A C 1
ATOM 1544 O O . GLN A 1 216 ? -3.721 -7.081 17.738 1.00 95.56 216 GLN A O 1
ATOM 1549 N N . HIS A 1 217 ? -3.313 -5.641 16.057 1.00 95.12 217 HIS A N 1
ATOM 1550 C CA . HIS A 1 217 ? -2.327 -4.817 16.764 1.00 95.12 217 HIS A CA 1
ATOM 1551 C C . HIS A 1 217 ? -2.940 -3.582 17.446 1.00 95.12 217 HIS A C 1
ATOM 1553 O O . HIS A 1 217 ? -2.220 -2.805 18.066 1.00 95.12 217 HIS A O 1
ATOM 1559 N N . GLY A 1 218 ? -4.265 -3.399 17.374 1.00 94.19 218 GLY A N 1
ATOM 1560 C CA . GLY A 1 218 ? -4.948 -2.264 18.004 1.00 94.19 218 GLY A CA 1
ATOM 1561 C C . GLY A 1 218 ? -4.700 -0.918 17.310 1.00 94.19 218 GLY A C 1
ATOM 1562 O O . GLY A 1 218 ? -4.904 0.130 17.913 1.00 94.19 218 GLY A O 1
ATOM 1563 N N . ASP A 1 219 ? -4.286 -0.926 16.042 1.00 94.25 219 ASP A N 1
ATOM 1564 C CA . ASP A 1 219 ? -3.940 0.283 15.282 1.00 94.25 219 ASP A CA 1
ATOM 1565 C C . ASP A 1 219 ? -5.133 0.879 14.507 1.00 94.25 219 ASP A C 1
ATOM 1567 O O . ASP A 1 219 ? -4.983 1.857 13.772 1.00 94.25 219 ASP A O 1
ATOM 1571 N N . ALA A 1 220 ? -6.339 0.327 14.684 1.00 92.75 220 ALA A N 1
ATOM 1572 C CA . ALA A 1 220 ? -7.548 0.763 13.982 1.00 92.75 220 ALA A CA 1
ATOM 1573 C C . ALA A 1 220 ? -7.851 2.261 14.169 1.00 92.75 220 ALA A C 1
ATOM 1575 O O . ALA A 1 220 ? -8.140 2.962 13.197 1.00 92.75 220 ALA A O 1
ATOM 1576 N N . ASP A 1 221 ? -7.724 2.773 15.393 1.00 91.25 221 ASP A N 1
ATOM 1577 C CA . ASP A 1 221 ? -8.000 4.182 15.687 1.00 91.25 221 ASP A CA 1
ATOM 1578 C C . ASP A 1 221 ? -6.962 5.116 15.057 1.00 91.25 221 ASP A C 1
ATOM 1580 O O . ASP A 1 221 ? -7.319 6.175 14.538 1.00 91.25 221 ASP A O 1
ATOM 1584 N N . LYS A 1 222 ? -5.686 4.707 15.015 1.00 91.75 222 LYS A N 1
ATOM 1585 C CA . LYS A 1 222 ? -4.622 5.477 14.350 1.00 91.75 222 LYS A CA 1
ATOM 1586 C C . LYS A 1 222 ? -4.887 5.590 12.856 1.00 91.75 222 LYS A C 1
ATOM 1588 O O . LYS A 1 222 ? -4.788 6.677 12.298 1.00 91.75 222 LYS A O 1
ATOM 1593 N N . VAL A 1 223 ? -5.292 4.493 12.219 1.00 93.44 223 VAL A N 1
ATOM 1594 C CA . VAL A 1 223 ? -5.666 4.484 10.798 1.00 93.44 223 VAL A CA 1
ATOM 1595 C C . VAL A 1 223 ? -6.828 5.435 10.528 1.00 93.44 223 VAL A C 1
ATOM 1597 O O . VAL A 1 223 ? -6.780 6.195 9.563 1.00 93.44 223 VAL A O 1
ATOM 1600 N N . ARG A 1 224 ? -7.854 5.448 11.389 1.00 91.56 224 ARG A N 1
ATOM 1601 C CA . ARG A 1 224 ? -8.980 6.386 11.254 1.00 91.56 224 ARG A CA 1
ATOM 1602 C C . ARG A 1 224 ? -8.530 7.839 11.427 1.00 91.56 224 ARG A C 1
ATOM 1604 O O . ARG A 1 224 ? -8.927 8.682 10.628 1.00 91.56 224 ARG A O 1
ATOM 1611 N N . GLN A 1 225 ? -7.662 8.129 12.398 1.00 90.44 225 GLN A N 1
ATOM 1612 C CA . GLN A 1 225 ? -7.097 9.472 12.590 1.00 90.44 225 GLN A CA 1
ATOM 1613 C C . GLN A 1 225 ? -6.277 9.938 11.382 1.00 90.44 225 GLN A C 1
ATOM 1615 O O . GLN A 1 225 ? -6.457 11.066 10.926 1.00 90.44 225 GLN A O 1
ATOM 1620 N N . ILE A 1 226 ? -5.423 9.065 10.838 1.00 90.06 226 ILE A N 1
ATOM 1621 C CA . ILE A 1 226 ? -4.664 9.342 9.615 1.00 90.06 226 ILE A CA 1
ATOM 1622 C C . ILE A 1 226 ? -5.628 9.597 8.450 1.00 90.06 226 ILE A C 1
ATOM 1624 O O . ILE A 1 226 ? -5.493 10.596 7.757 1.00 90.06 226 ILE A O 1
ATOM 1628 N N . GLY A 1 227 ? -6.638 8.743 8.259 1.00 87.12 227 GLY A N 1
ATOM 1629 C CA . GLY A 1 227 ? -7.608 8.868 7.167 1.00 87.12 227 GLY A CA 1
ATOM 1630 C C . GLY A 1 227 ? -8.413 10.173 7.188 1.00 87.12 227 GLY A C 1
ATOM 1631 O O . GLY A 1 227 ? -8.707 10.715 6.125 1.00 87.12 227 GLY A O 1
ATOM 1632 N N . ILE A 1 228 ? -8.733 10.707 8.375 1.00 86.88 228 ILE A N 1
ATOM 1633 C CA . ILE A 1 228 ? -9.416 12.007 8.536 1.00 86.88 228 ILE A CA 1
ATOM 1634 C C . ILE A 1 228 ? -8.530 13.165 8.061 1.00 86.88 228 ILE A C 1
ATOM 1636 O O . ILE A 1 228 ? -9.026 14.116 7.461 1.00 86.88 228 ILE A O 1
ATOM 1640 N N . LYS A 1 229 ? -7.227 13.080 8.334 1.00 84.62 229 LYS A N 1
ATOM 1641 C CA . LYS A 1 229 ? -6.231 14.122 8.046 1.00 84.62 229 LYS A CA 1
ATOM 1642 C C . LYS A 1 229 ? -5.562 13.963 6.682 1.00 84.62 229 LYS A C 1
ATOM 1644 O O . LYS A 1 229 ? -4.780 14.820 6.288 1.00 84.62 229 LYS A O 1
ATOM 1649 N N . LEU A 1 230 ? -5.850 12.868 5.981 1.00 80.62 230 LEU A N 1
ATOM 1650 C CA . LEU A 1 230 ? -5.232 12.550 4.706 1.00 80.62 230 LEU A CA 1
ATOM 1651 C C . LEU A 1 230 ? -5.696 13.520 3.617 1.00 80.62 230 LEU A C 1
ATOM 1653 O O . LEU A 1 230 ? -6.896 13.621 3.314 1.00 80.62 230 LEU A O 1
ATOM 1657 N N . GLU A 1 231 ? -4.728 14.182 2.999 1.00 74.56 231 GLU A N 1
ATOM 1658 C CA . GLU A 1 231 ? -4.929 15.016 1.818 1.00 74.56 231 GLU A CA 1
ATOM 1659 C C . GLU A 1 231 ? -4.705 14.169 0.553 1.00 74.56 231 GLU A C 1
ATOM 1661 O O . GLU A 1 231 ? -3.769 13.365 0.499 1.00 74.56 231 GLU A O 1
ATOM 1666 N N . GLU A 1 232 ? -5.594 14.315 -0.436 1.00 61.59 232 GLU A N 1
ATOM 1667 C CA . GLU A 1 232 ? -5.565 13.613 -1.736 1.00 61.59 232 GLU A CA 1
ATOM 1668 C C . GLU A 1 232 ? -5.202 14.570 -2.878 1.00 61.59 232 GLU A C 1
ATOM 1670 O O . GLU A 1 232 ? -5.700 15.720 -2.848 1.00 61.59 232 GLU A O 1
#

Organism: NCBI:txid525309

pLDDT: mean 70.68, std 19.1, range [29.75, 97.12]

InterPro domains:
  IPR026870 Zinc-ribbon domain [PF13240] (7-28)

Secondary structure (DSSP, 8-state):
-----SB-TTT-PBPPTT-SB-TTT--B-TT-PPPP--------S-SSHHHHHHHHHHHHHTSSTT----------------------------------------TTS-HHHHHHHHHHHHHHTT-TTTTT--SS-EEEEES--TT-HHHHHHHHTTS-EEEEEEETT---SPPEEEEE-TTSEEEEEEE-SSTTS-EEEEEEEEHHHHHHHHHHTT-HHHHHHHHHH-B-

Radius of gyration: 26.84 Å; chains: 1; bounding box: 61×69×63 Å